Protein AF-A0A0Z8QHX0-F1 (afdb_monomer_lite)

Structure (mmCIF, N/CA/C/O backbone):
data_AF-A0A0Z8QHX0-F1
#
_entry.id   AF-A0A0Z8QHX0-F1
#
loop_
_atom_site.group_PDB
_atom_site.id
_atom_site.type_symbol
_atom_site.label_atom_id
_atom_site.label_alt_id
_atom_site.label_comp_id
_atom_site.label_asym_id
_atom_site.label_entity_id
_atom_site.label_seq_id
_atom_site.pdbx_PDB_ins_code
_atom_site.Cartn_x
_atom_site.Cartn_y
_atom_site.Cartn_z
_atom_site.occupancy
_atom_site.B_iso_or_equiv
_atom_site.auth_seq_id
_atom_site.auth_comp_id
_atom_site.auth_asym_id
_atom_site.auth_atom_id
_atom_site.pdbx_PDB_model_num
ATOM 1 N N . MET A 1 1 ? -27.302 -70.944 19.382 1.00 58.62 1 MET A N 1
ATOM 2 C CA . MET A 1 1 ? -27.772 -69.929 18.400 1.00 58.62 1 MET A CA 1
ATOM 3 C C . MET A 1 1 ? -27.868 -68.507 18.975 1.00 58.62 1 MET A C 1
ATOM 5 O O . MET A 1 1 ? -27.666 -67.563 18.218 1.00 58.62 1 MET A O 1
ATOM 9 N N . ALA A 1 2 ? -28.124 -68.318 20.280 1.00 61.16 2 ALA A N 1
ATOM 10 C CA . ALA A 1 2 ? -28.268 -66.990 20.897 1.00 61.16 2 ALA A CA 1
ATOM 11 C C . ALA A 1 2 ? -26.979 -66.132 20.897 1.00 61.16 2 ALA A C 1
ATOM 13 O O . ALA A 1 2 ? -27.050 -64.931 20.628 1.00 61.16 2 ALA A O 1
ATOM 14 N N . ASP A 1 3 ? -25.801 -66.733 21.101 1.00 69.44 3 ASP A N 1
ATOM 15 C CA . ASP A 1 3 ? -24.527 -65.991 21.174 1.00 69.44 3 ASP A CA 1
ATOM 16 C C . ASP A 1 3 ? -24.074 -65.415 19.830 1.00 69.44 3 ASP A C 1
ATOM 18 O O . ASP A 1 3 ? -23.557 -64.300 19.765 1.00 69.44 3 ASP A O 1
ATOM 22 N N . ALA A 1 4 ? -24.338 -66.122 18.729 1.00 70.69 4 ALA A N 1
ATOM 23 C CA . ALA A 1 4 ? -24.030 -65.639 17.383 1.00 70.69 4 ALA A CA 1
ATOM 24 C C . ALA A 1 4 ? -24.857 -64.393 17.018 1.00 70.69 4 ALA A C 1
ATOM 26 O O . ALA A 1 4 ? -24.361 -63.492 16.345 1.00 70.69 4 ALA A O 1
ATOM 27 N N . LYS A 1 5 ? -26.107 -64.310 17.495 1.00 71.12 5 LYS A N 1
ATOM 28 C CA . LYS A 1 5 ? -26.990 -63.159 17.259 1.00 71.12 5 LYS A CA 1
ATOM 29 C C . LYS A 1 5 ? -26.549 -61.939 18.076 1.00 71.12 5 LYS A C 1
ATOM 31 O O . LYS A 1 5 ? -26.515 -60.835 17.542 1.00 71.12 5 LYS A O 1
ATOM 36 N N . ARG A 1 6 ? -26.131 -62.149 19.332 1.00 74.25 6 ARG A N 1
ATOM 37 C CA . ARG A 1 6 ? -25.591 -61.094 20.210 1.00 74.25 6 ARG A CA 1
ATOM 38 C C . ARG A 1 6 ? -24.271 -60.520 19.687 1.00 74.25 6 ARG A C 1
ATOM 40 O O . ARG A 1 6 ? -24.119 -59.304 19.661 1.00 74.25 6 ARG A O 1
ATOM 47 N N . ARG A 1 7 ? -23.367 -61.368 19.180 1.00 78.38 7 ARG A N 1
ATOM 48 C CA . ARG A 1 7 ? -22.115 -60.928 18.533 1.00 78.38 7 ARG A CA 1
ATOM 49 C C . ARG A 1 7 ? -22.376 -60.093 17.276 1.00 78.38 7 ARG A C 1
ATOM 51 O O . ARG A 1 7 ? -21.766 -59.045 17.113 1.00 78.38 7 ARG A O 1
ATOM 58 N N . LYS A 1 8 ? -23.327 -60.504 16.427 1.00 76.31 8 LYS A N 1
ATOM 59 C CA . LYS A 1 8 ? -23.725 -59.731 15.235 1.00 76.31 8 LYS A CA 1
ATOM 60 C C . LYS A 1 8 ? -24.308 -58.360 15.592 1.00 76.31 8 LYS A C 1
ATOM 62 O O . LYS A 1 8 ? -23.970 -57.379 14.945 1.00 76.31 8 LYS A O 1
ATOM 67 N N . ILE A 1 9 ? -25.131 -58.280 16.638 1.00 81.19 9 ILE A N 1
ATOM 68 C CA . ILE A 1 9 ? -25.699 -57.010 17.121 1.00 81.19 9 ILE A CA 1
ATOM 69 C C . ILE A 1 9 ? -24.602 -56.068 17.632 1.00 81.19 9 ILE A C 1
ATOM 71 O O . ILE A 1 9 ? -24.611 -54.887 17.297 1.00 81.19 9 ILE A O 1
ATOM 75 N N . TRP A 1 10 ? -23.626 -56.583 18.381 1.00 79.19 10 TRP A N 1
ATOM 76 C CA . TRP A 1 10 ? -22.530 -55.763 18.903 1.00 79.19 10 TRP A CA 1
ATOM 77 C C . TRP A 1 10 ? -21.608 -55.234 17.790 1.00 79.19 10 TRP A C 1
ATOM 79 O O . TRP A 1 10 ? -21.176 -54.086 17.843 1.00 79.19 10 TRP A O 1
ATOM 89 N N . LEU A 1 11 ? -21.385 -56.026 16.734 1.00 89.69 11 LEU A N 1
ATOM 90 C CA . LEU A 1 11 ? -20.644 -55.589 15.544 1.00 89.69 11 LEU A CA 1
ATOM 91 C C . LEU A 1 11 ? -21.369 -54.475 14.773 1.00 89.69 11 LEU A C 1
ATOM 93 O O . LEU A 1 11 ? -20.723 -53.529 14.330 1.00 89.69 11 LEU A O 1
ATOM 97 N N . ILE A 1 12 ? -22.699 -54.543 14.654 1.00 87.25 12 ILE A N 1
ATOM 98 C CA . ILE A 1 12 ? -23.490 -53.487 13.999 1.00 87.25 12 ILE A CA 1
ATOM 99 C C . ILE A 1 12 ? -23.431 -52.191 14.815 1.00 87.25 12 ILE A C 1
ATOM 101 O O . ILE A 1 12 ? -23.187 -51.128 14.255 1.00 87.25 12 ILE A O 1
ATOM 105 N N . ILE A 1 13 ? -23.589 -52.270 16.139 1.00 86.62 13 ILE A N 1
ATOM 106 C CA . ILE A 1 13 ? -23.520 -51.091 17.015 1.00 86.62 13 ILE A CA 1
ATOM 107 C C . ILE A 1 13 ? -22.127 -50.448 16.950 1.00 86.62 13 ILE A C 1
ATOM 109 O O . ILE A 1 13 ? -22.020 -49.236 16.789 1.00 86.62 13 ILE A O 1
ATOM 113 N N . SER A 1 14 ? -21.060 -51.251 17.004 1.00 87.25 14 SER A N 1
ATOM 114 C CA . SER A 1 14 ? -19.683 -50.763 16.865 1.00 87.25 14 SER A CA 1
ATOM 115 C C . SER A 1 14 ? -19.438 -50.090 15.509 1.00 87.25 14 SER A C 1
ATOM 117 O O . SER A 1 14 ? -18.827 -49.024 15.467 1.00 87.25 14 SER A O 1
ATOM 119 N N . SER A 1 15 ? -19.966 -50.656 14.420 1.00 88.25 15 SER A N 1
ATOM 120 C CA . SER A 1 15 ? -19.891 -50.060 13.082 1.00 88.25 15 SER A CA 1
ATOM 121 C C . SER A 1 15 ? -20.609 -48.711 13.013 1.00 88.25 15 SER A C 1
ATOM 123 O O . SER A 1 15 ? -20.041 -47.755 12.494 1.00 88.25 15 SER A O 1
ATOM 125 N N . VAL A 1 16 ? -21.813 -48.597 13.578 1.00 90.19 16 VAL A N 1
ATOM 126 C CA . VAL A 1 16 ? -22.569 -47.336 13.587 1.00 90.19 16 VAL A CA 1
ATOM 127 C C . VAL A 1 16 ? -21.851 -46.267 14.412 1.00 90.19 16 VAL A C 1
ATOM 129 O O . VAL A 1 16 ? -21.724 -45.134 13.959 1.00 90.19 16 VAL A O 1
ATOM 132 N N . VAL A 1 17 ? -21.316 -46.619 15.585 1.00 91.44 17 VAL A N 1
ATOM 133 C CA . VAL A 1 17 ? -20.539 -45.685 16.418 1.00 91.44 17 VAL A CA 1
ATOM 134 C C . VAL A 1 17 ? -19.258 -45.239 15.710 1.00 91.44 17 VAL A C 1
ATOM 136 O O . VAL A 1 17 ? -18.926 -44.057 15.749 1.00 91.44 17 VAL A O 1
ATOM 139 N N . ALA A 1 18 ? -18.565 -46.144 15.016 1.00 90.00 18 ALA A N 1
ATOM 140 C CA . ALA A 1 18 ? -17.381 -45.799 14.235 1.00 90.00 18 ALA A CA 1
ATOM 141 C C . ALA A 1 18 ? -17.717 -44.853 13.072 1.00 90.00 18 ALA A C 1
ATOM 143 O O . ALA A 1 18 ? -17.010 -43.871 12.872 1.00 90.00 18 ALA A O 1
ATOM 144 N N . VAL A 1 19 ? -18.815 -45.096 12.347 1.00 92.69 19 VAL A N 1
ATOM 145 C CA . VAL A 1 19 ? -19.266 -44.225 11.248 1.00 92.69 19 VAL A CA 1
ATOM 146 C C . VAL A 1 19 ? -19.692 -42.851 11.768 1.00 92.69 19 VAL A C 1
ATOM 148 O O . VAL A 1 19 ? -19.314 -41.842 11.182 1.00 92.69 19 VAL A O 1
ATOM 151 N N . LEU A 1 20 ? -20.409 -42.783 12.893 1.00 91.94 20 LEU A N 1
ATOM 152 C CA . LEU A 1 20 ? -20.793 -41.512 13.518 1.00 91.94 20 LEU A CA 1
ATOM 153 C C . LEU A 1 20 ? -19.580 -40.743 14.058 1.00 91.94 20 LEU A C 1
ATOM 155 O O . LEU A 1 20 ? -19.500 -39.531 13.881 1.00 91.94 20 LEU A O 1
ATOM 159 N N . GLY A 1 21 ? -18.613 -41.436 14.662 1.00 88.75 21 GLY A N 1
ATOM 160 C CA . GLY A 1 21 ? -17.353 -40.836 15.099 1.00 88.75 21 GLY A CA 1
ATOM 161 C C . GLY A 1 21 ? -16.523 -40.316 13.926 1.00 88.75 21 GLY A C 1
ATOM 162 O O . GLY A 1 21 ? -15.990 -39.215 13.996 1.00 88.75 21 GLY A O 1
ATOM 163 N N . MET A 1 22 ? -16.464 -41.064 12.823 1.00 88.44 22 MET A N 1
ATOM 164 C CA . MET A 1 22 ? -15.743 -40.679 11.608 1.00 88.44 22 MET A CA 1
ATOM 165 C C . MET A 1 22 ? -16.432 -39.519 10.877 1.00 88.44 22 MET A C 1
ATOM 167 O O . MET A 1 22 ? -15.749 -38.622 10.398 1.00 88.44 22 MET A O 1
ATOM 171 N N . ALA A 1 23 ? -17.768 -39.479 10.864 1.00 80.94 23 ALA A N 1
ATOM 172 C CA . ALA A 1 23 ? -18.538 -38.340 10.371 1.00 80.94 23 ALA A CA 1
ATOM 173 C C . ALA A 1 23 ? -18.323 -37.097 11.250 1.00 80.94 23 ALA A C 1
ATOM 175 O O . ALA A 1 23 ? -18.052 -36.023 10.725 1.00 80.94 23 ALA A O 1
ATOM 176 N N . GLY A 1 24 ? -18.360 -37.240 12.579 1.00 77.94 24 GLY A N 1
ATOM 177 C CA . GLY A 1 24 ? -18.047 -36.151 13.508 1.00 77.94 24 GLY A CA 1
ATOM 178 C C . GLY A 1 24 ? -16.622 -35.620 13.328 1.00 77.94 24 GLY A C 1
ATOM 179 O O . GLY A 1 24 ? -16.420 -34.412 13.246 1.00 77.94 24 GLY A O 1
ATOM 180 N N . LEU A 1 25 ? -15.640 -36.514 13.178 1.00 75.12 25 LEU A N 1
ATOM 181 C CA . LEU A 1 25 ? -14.248 -36.152 12.906 1.00 75.12 25 LEU A CA 1
ATOM 182 C C . LEU A 1 25 ? -14.092 -35.463 11.540 1.00 75.12 25 LEU A C 1
ATOM 184 O O . LEU A 1 25 ? -13.359 -34.487 11.434 1.00 75.12 25 LEU A O 1
ATOM 188 N N . TYR A 1 26 ? -14.810 -35.928 10.514 1.00 72.12 26 TYR A N 1
ATOM 189 C CA . TYR A 1 26 ? -14.839 -35.322 9.181 1.00 72.12 26 TYR A CA 1
ATOM 190 C C . TYR A 1 26 ? -15.439 -33.908 9.201 1.00 72.12 26 TYR A C 1
ATOM 192 O O . TYR A 1 26 ? -14.879 -32.999 8.592 1.00 72.12 26 TYR A O 1
ATOM 200 N N . PHE A 1 27 ? -16.519 -33.692 9.959 1.00 69.75 27 PHE A N 1
ATOM 201 C CA . PHE A 1 27 ? -17.103 -32.364 10.168 1.00 69.75 27 PHE A CA 1
ATOM 202 C C . PHE A 1 27 ? -16.146 -31.412 10.904 1.00 69.75 27 PHE A C 1
ATOM 204 O O . PHE A 1 27 ? -16.032 -30.256 10.511 1.00 69.75 27 PHE A O 1
ATOM 211 N N . VAL A 1 28 ? -15.404 -31.891 11.910 1.00 68.88 28 VAL A N 1
ATOM 212 C CA . VAL A 1 28 ? -14.361 -31.093 12.588 1.00 68.88 28 VAL A CA 1
ATOM 213 C C . VAL A 1 28 ? -13.177 -30.797 11.657 1.00 68.88 28 VAL A C 1
ATOM 215 O O . VAL A 1 28 ? -12.618 -29.707 11.704 1.00 68.88 28 VAL A O 1
ATOM 218 N N . TYR A 1 29 ? -12.801 -31.737 10.784 1.00 65.44 29 TYR A N 1
ATOM 219 C CA . TYR A 1 29 ? -11.690 -31.573 9.840 1.00 65.44 29 TYR A CA 1
ATOM 220 C C . TYR A 1 29 ? -11.985 -30.546 8.733 1.00 65.44 29 TYR A C 1
ATOM 222 O O . TYR A 1 29 ? -11.088 -29.826 8.295 1.00 65.44 29 TYR A O 1
ATOM 230 N N . GLN A 1 30 ? -13.247 -30.430 8.310 1.00 55.56 30 GLN A N 1
ATOM 231 C CA . GLN A 1 30 ? -13.700 -29.405 7.360 1.00 55.56 30 GLN A CA 1
ATOM 232 C C . GLN A 1 30 ? -13.534 -27.973 7.913 1.00 55.56 30 GLN A C 1
ATOM 234 O O . GLN A 1 30 ? -13.246 -27.050 7.149 1.00 55.56 30 GLN A O 1
ATOM 239 N N . ASP A 1 31 ? -13.621 -27.793 9.236 1.00 54.81 31 ASP A N 1
ATOM 240 C CA . ASP A 1 31 ? -13.511 -26.494 9.927 1.00 54.81 31 ASP A CA 1
ATOM 241 C C . ASP A 1 31 ? -12.057 -25.980 10.058 1.00 54.81 31 ASP A C 1
ATOM 243 O O . ASP A 1 31 ? -11.800 -24.867 10.515 1.00 54.81 31 ASP A O 1
ATOM 247 N N . ILE A 1 32 ? -11.070 -26.780 9.633 1.00 58.50 32 ILE A N 1
ATOM 248 C CA . ILE A 1 32 ? -9.634 -26.441 9.666 1.00 58.50 32 ILE A CA 1
ATOM 249 C C . ILE A 1 32 ? -9.110 -25.992 8.291 1.00 58.50 32 ILE A C 1
ATOM 251 O O . ILE A 1 32 ? -7.919 -25.709 8.137 1.00 58.50 32 ILE A O 1
ATOM 255 N N . SER A 1 33 ? -9.980 -25.923 7.281 1.00 73.88 33 SER A N 1
ATOM 256 C CA . SER A 1 33 ? -9.606 -25.476 5.942 1.00 73.88 33 SER A CA 1
ATOM 257 C C . SER A 1 33 ? -9.242 -23.983 5.946 1.00 73.88 33 SER A C 1
ATOM 259 O O . SER A 1 33 ? -9.960 -23.139 6.488 1.00 73.88 33 SER A O 1
ATOM 261 N N . GLN A 1 34 ? -8.074 -23.648 5.388 1.00 84.56 34 GLN A N 1
ATOM 262 C CA . GLN A 1 34 ? -7.680 -22.259 5.153 1.00 84.56 34 GLN A CA 1
ATOM 263 C C . GLN A 1 34 ? -8.259 -21.775 3.825 1.00 84.56 34 GLN A C 1
ATOM 265 O O . GLN A 1 34 ? -8.220 -22.500 2.834 1.00 84.56 34 GLN A O 1
ATOM 270 N N . VAL A 1 35 ? -8.740 -20.538 3.812 1.00 83.69 35 VAL A N 1
ATOM 271 C CA . VAL A 1 35 ? -9.208 -19.822 2.622 1.00 83.69 35 VAL A CA 1
ATOM 272 C C . VAL A 1 35 ? -8.375 -18.557 2.441 1.00 83.69 35 VAL A C 1
ATOM 274 O O . VAL A 1 35 ? -7.749 -18.072 3.391 1.00 83.69 35 VAL A O 1
ATOM 277 N N . THR A 1 36 ? -8.321 -18.045 1.218 1.00 78.88 36 THR A N 1
ATOM 278 C CA . THR A 1 36 ? -7.568 -16.829 0.897 1.00 78.88 36 THR A CA 1
ATOM 279 C C . THR A 1 36 ? -8.522 -15.644 0.939 1.00 78.88 36 THR A C 1
ATOM 281 O O . THR A 1 36 ? -9.611 -15.729 0.388 1.00 78.88 36 THR A O 1
ATOM 284 N N . VAL A 1 37 ? -8.137 -14.545 1.591 1.00 79.38 37 VAL A N 1
ATOM 285 C CA . VAL A 1 37 ? -8.924 -13.304 1.519 1.00 79.38 37 VAL A CA 1
ATOM 286 C C . VAL A 1 37 ? -8.943 -12.821 0.059 1.00 79.38 37 VAL A C 1
ATOM 288 O O . VAL A 1 37 ? -7.859 -12.698 -0.515 1.00 79.38 37 VAL A O 1
ATOM 291 N N . PRO A 1 38 ? -10.111 -12.572 -0.557 1.00 75.38 38 PRO A N 1
ATOM 292 C CA . PRO A 1 38 ? -10.197 -12.118 -1.946 1.00 75.38 38 PRO A CA 1
ATOM 293 C C . PRO A 1 38 ? -9.687 -10.679 -2.111 1.00 75.38 38 PRO A C 1
ATOM 295 O O . PRO A 1 38 ? -9.422 -9.993 -1.122 1.00 75.38 38 PRO A O 1
ATOM 298 N N . GLU A 1 39 ? -9.535 -10.225 -3.358 1.00 80.75 39 GLU A N 1
ATOM 299 C CA . GLU A 1 39 ? -9.274 -8.809 -3.626 1.00 80.75 39 GLU A CA 1
ATOM 300 C C . GLU A 1 39 ? -10.557 -8.002 -3.421 1.00 80.75 39 GLU A C 1
ATOM 302 O O . GLU A 1 39 ? -11.596 -8.325 -3.989 1.00 80.75 39 GLU A O 1
ATOM 307 N N . LEU A 1 40 ? -10.482 -6.990 -2.559 1.00 80.62 40 LEU A N 1
ATOM 308 C CA . LEU A 1 40 ? -11.630 -6.198 -2.116 1.00 80.62 40 LEU A CA 1
ATOM 309 C C . LEU A 1 40 ? -11.419 -4.705 -2.352 1.00 80.62 40 LEU A C 1
ATOM 311 O O . LEU A 1 40 ? -12.332 -3.926 -2.121 1.00 80.62 40 LEU A O 1
ATOM 315 N N . TYR A 1 41 ? -10.229 -4.272 -2.760 1.00 77.50 41 TYR A N 1
ATOM 316 C CA . TYR A 1 41 ? -9.974 -2.859 -2.987 1.00 77.50 41 TYR A CA 1
ATOM 317 C C . TYR A 1 41 ? -10.760 -2.333 -4.195 1.00 77.50 41 TYR A C 1
ATOM 319 O O . TYR A 1 41 ? -10.724 -2.911 -5.278 1.00 77.50 41 TYR A O 1
ATOM 327 N N . GLY A 1 42 ? -11.435 -1.196 -4.019 1.00 70.44 42 GLY A N 1
ATOM 328 C CA . GLY A 1 42 ? -12.105 -0.473 -5.099 1.00 70.44 42 GLY A CA 1
ATOM 329 C C . GLY A 1 42 ? -13.441 -1.061 -5.558 1.00 70.44 42 GLY A C 1
ATOM 330 O O . GLY A 1 42 ? -14.051 -0.483 -6.453 1.00 70.44 42 GLY A O 1
ATOM 331 N N . ILE A 1 43 ? -13.918 -2.151 -4.948 1.00 74.50 43 ILE A N 1
ATOM 332 C CA . ILE A 1 43 ? -15.261 -2.691 -5.211 1.00 74.50 43 ILE A CA 1
ATOM 333 C C . ILE A 1 43 ? -16.282 -2.137 -4.212 1.00 74.50 43 ILE A C 1
ATOM 335 O O . ILE A 1 43 ? -15.931 -1.633 -3.137 1.00 74.50 43 ILE A O 1
ATOM 339 N N . GLU A 1 44 ? -17.563 -2.208 -4.571 1.00 81.12 44 GLU A N 1
ATOM 340 C CA . GLU A 1 44 ? -18.653 -1.724 -3.723 1.00 81.12 44 GLU A CA 1
ATOM 341 C C . GLU A 1 44 ? -18.756 -2.554 -2.433 1.00 81.12 44 GLU A C 1
ATOM 343 O O . GLU A 1 44 ? -18.541 -3.766 -2.433 1.00 81.12 44 GLU A O 1
ATOM 348 N N . LEU A 1 45 ? -19.130 -1.929 -1.311 1.00 84.50 45 LEU A N 1
ATOM 349 C CA . LEU A 1 45 ? -19.330 -2.647 -0.049 1.00 84.50 45 LEU A CA 1
ATOM 350 C C . LEU A 1 45 ? -20.326 -3.816 -0.168 1.00 84.50 45 LEU A C 1
ATOM 352 O O . LEU A 1 45 ? -20.189 -4.801 0.553 1.00 84.50 45 LEU A O 1
ATOM 356 N N . SER A 1 46 ? -21.354 -3.703 -1.009 1.00 79.75 46 SER A N 1
ATOM 357 C CA . SER A 1 46 ? -22.325 -4.780 -1.246 1.00 79.75 46 SER A CA 1
ATOM 358 C C . SER A 1 46 ? -21.649 -5.999 -1.888 1.00 79.75 46 SER A C 1
ATOM 360 O O . SER A 1 46 ? -21.669 -7.079 -1.303 1.00 79.75 46 SER A O 1
ATOM 362 N N . GLU A 1 47 ? -20.945 -5.789 -2.999 1.00 79.12 47 GLU A N 1
ATOM 363 C CA . GLU A 1 47 ? -20.166 -6.804 -3.717 1.00 79.12 47 GLU A CA 1
ATOM 364 C C . GLU A 1 47 ? -19.069 -7.428 -2.840 1.00 79.12 47 GLU A C 1
ATOM 366 O O . GLU A 1 47 ? -18.913 -8.646 -2.792 1.00 79.12 47 GLU A O 1
ATOM 371 N N . ALA A 1 48 ? -18.361 -6.611 -2.054 1.00 82.94 48 ALA A N 1
ATOM 372 C CA . ALA A 1 48 ? -17.350 -7.085 -1.111 1.00 82.94 48 ALA A CA 1
ATOM 373 C C . ALA A 1 48 ? -17.919 -8.052 -0.064 1.00 82.94 48 ALA A C 1
ATOM 375 O O . ALA A 1 48 ? -17.256 -9.018 0.321 1.00 82.94 48 ALA A O 1
ATOM 376 N N . LYS A 1 49 ? -19.139 -7.798 0.427 1.00 83.19 49 LYS A N 1
ATOM 377 C CA . LYS A 1 49 ? -19.801 -8.698 1.380 1.00 83.19 49 LYS A CA 1
ATOM 378 C C . LYS A 1 49 ? -20.112 -10.033 0.721 1.00 83.19 49 LYS A C 1
ATOM 380 O O . LYS A 1 49 ? -19.807 -11.064 1.317 1.00 83.19 49 LYS A O 1
ATOM 385 N N . ASP A 1 50 ? -20.675 -10.006 -0.482 1.00 79.94 50 ASP A N 1
ATOM 386 C CA . ASP A 1 50 ? -21.038 -11.213 -1.224 1.00 79.94 50 ASP A CA 1
ATOM 387 C C . ASP A 1 50 ? -19.799 -12.069 -1.512 1.00 79.94 50 ASP A C 1
ATOM 389 O O . ASP A 1 50 ? -19.773 -13.247 -1.152 1.00 79.94 50 ASP A O 1
ATOM 393 N N . LEU A 1 51 ? -18.717 -11.457 -2.000 1.00 82.25 51 LEU A N 1
ATOM 394 C CA . LEU A 1 51 ? -17.458 -12.146 -2.289 1.00 82.25 51 LEU A CA 1
ATOM 395 C C . LEU A 1 51 ? -16.824 -12.776 -1.036 1.00 82.25 51 LEU A C 1
ATOM 397 O O . LEU A 1 51 ? -16.326 -13.902 -1.067 1.00 82.25 51 LEU A O 1
ATOM 401 N N . LEU A 1 52 ? -16.881 -12.084 0.109 1.00 83.19 52 LEU A N 1
ATOM 402 C CA . LEU A 1 52 ? -16.443 -12.650 1.386 1.00 83.19 52 LEU A CA 1
ATOM 403 C C . LEU A 1 52 ? -17.282 -13.870 1.782 1.00 83.19 52 LEU A C 1
ATOM 405 O O . LEU A 1 52 ? -16.724 -14.871 2.237 1.00 83.19 52 LEU A O 1
ATOM 409 N N . TYR A 1 53 ? -18.604 -13.813 1.620 1.00 89.50 53 TYR A N 1
ATOM 410 C CA . TYR A 1 53 ? -19.470 -14.950 1.928 1.00 89.50 53 TYR A CA 1
ATOM 411 C C . TYR A 1 53 ? -19.205 -16.146 1.004 1.00 89.50 53 TYR A C 1
ATOM 413 O O . TYR A 1 53 ? -19.153 -17.278 1.495 1.00 89.50 53 TYR A O 1
ATOM 421 N N . GLU A 1 54 ? -18.986 -15.910 -0.291 1.00 81.94 54 GLU A N 1
ATOM 422 C CA . GLU A 1 54 ? -18.660 -16.947 -1.279 1.00 81.94 54 GLU A CA 1
ATOM 423 C C . GLU A 1 54 ? -17.350 -17.678 -0.942 1.00 81.94 54 GLU A C 1
ATOM 425 O O . GLU A 1 54 ? -17.308 -18.912 -0.925 1.00 81.94 54 GLU A O 1
ATOM 430 N N . GLU A 1 55 ? -16.317 -16.941 -0.524 1.00 84.56 55 GLU A N 1
ATOM 431 C CA . GLU A 1 55 ? -15.040 -17.507 -0.063 1.00 84.56 55 GLU A CA 1
ATOM 432 C C . GLU A 1 55 ? -15.138 -18.197 1.316 1.00 84.56 55 GLU A C 1
ATOM 434 O O . GLU A 1 55 ? -14.190 -18.815 1.813 1.00 84.56 55 GLU A O 1
ATOM 439 N N . GLY A 1 56 ? -16.310 -18.161 1.956 1.00 81.94 56 GLY A N 1
ATOM 440 C CA . GLY A 1 56 ? -16.540 -18.735 3.280 1.00 81.94 56 GLY A CA 1
ATOM 441 C C . GLY A 1 56 ? -15.905 -17.923 4.406 1.00 81.94 56 GLY A C 1
ATOM 442 O O . GLY A 1 56 ? -15.546 -18.486 5.443 1.00 81.94 56 GLY A O 1
ATOM 443 N N . LEU A 1 57 ? -15.749 -16.620 4.200 1.00 88.38 57 LEU A N 1
ATOM 444 C CA . LEU A 1 57 ? -15.324 -15.633 5.183 1.00 88.38 57 LEU A CA 1
ATOM 445 C C . LEU A 1 57 ? -16.539 -14.913 5.776 1.00 88.38 57 LEU A C 1
ATOM 447 O O . LEU A 1 57 ? -17.681 -15.082 5.349 1.00 88.38 57 LEU A O 1
ATOM 451 N N . LYS A 1 58 ? -16.297 -14.129 6.826 1.00 89.69 58 LYS A N 1
ATOM 452 C CA . LYS A 1 58 ? -17.314 -13.285 7.455 1.00 89.69 58 LYS A CA 1
ATOM 453 C C . LYS A 1 58 ? -16.937 -11.825 7.305 1.00 89.69 58 LYS A C 1
ATOM 455 O O . LYS A 1 58 ? -15.769 -11.458 7.402 1.00 89.69 58 LYS A O 1
ATOM 460 N N . VAL A 1 59 ? -17.948 -10.984 7.164 1.00 88.69 59 VAL A N 1
ATOM 461 C CA . VAL A 1 59 ? -17.786 -9.535 7.261 1.00 88.69 59 VAL A CA 1
ATOM 462 C C . VAL A 1 59 ? -17.529 -9.182 8.727 1.00 88.69 59 VAL A C 1
ATOM 464 O O . VAL A 1 59 ? -18.282 -9.591 9.613 1.00 88.69 59 VAL A O 1
ATOM 467 N N . GLY A 1 60 ? -16.425 -8.484 8.980 1.00 89.06 60 GLY A N 1
ATOM 468 C CA . GLY A 1 60 ? -16.049 -7.961 10.289 1.00 89.06 60 GLY A CA 1
ATOM 469 C C . GLY A 1 60 ? -16.613 -6.562 10.535 1.00 89.06 60 GLY A C 1
ATOM 470 O O . GLY A 1 60 ? -17.718 -6.228 10.108 1.00 89.06 60 GLY A O 1
ATOM 471 N N . THR A 1 61 ? -15.844 -5.729 11.233 1.00 85.56 61 THR A N 1
ATOM 472 C CA . THR A 1 61 ? -16.185 -4.316 11.448 1.00 85.56 61 THR A CA 1
ATOM 473 C C . THR A 1 61 ? -16.077 -3.539 10.140 1.00 85.56 61 THR A C 1
ATOM 475 O O . THR A 1 61 ? -15.107 -3.713 9.406 1.00 85.56 61 THR A O 1
ATOM 478 N N . ILE A 1 62 ? -17.042 -2.655 9.877 1.00 86.06 62 ILE A N 1
ATOM 479 C CA . ILE A 1 62 ? -16.997 -1.696 8.768 1.00 86.06 62 ILE A CA 1
ATOM 480 C C . ILE A 1 62 ? -16.767 -0.305 9.359 1.00 86.06 62 ILE A C 1
ATOM 482 O O . ILE A 1 62 ? -17.531 0.134 10.221 1.00 86.06 62 ILE A O 1
ATOM 486 N N . THR A 1 63 ? -15.722 0.371 8.893 1.00 82.56 63 THR A N 1
ATOM 487 C CA . THR A 1 63 ? -15.354 1.727 9.308 1.00 82.56 63 THR A CA 1
ATOM 488 C C . THR A 1 63 ? -15.423 2.659 8.106 1.00 82.56 63 THR A C 1
ATOM 490 O O . THR A 1 63 ? -14.873 2.347 7.054 1.00 82.56 63 THR A O 1
ATOM 493 N N . GLU A 1 64 ? -16.055 3.820 8.254 1.00 81.38 64 GLU A N 1
ATOM 494 C CA . GLU A 1 64 ? -16.098 4.832 7.196 1.00 81.38 64 GLU A CA 1
ATOM 495 C C . GLU A 1 64 ? -15.024 5.892 7.426 1.00 81.38 64 GLU A C 1
ATOM 497 O O . GLU A 1 64 ? -14.995 6.541 8.472 1.00 81.38 64 GLU A O 1
ATOM 502 N N . VAL A 1 65 ? -14.159 6.098 6.436 1.00 72.12 65 VAL A N 1
ATOM 503 C CA . VAL A 1 65 ? -13.086 7.097 6.487 1.00 72.12 65 VAL A CA 1
ATOM 504 C C . VAL A 1 65 ? -13.156 7.947 5.219 1.00 72.12 65 VAL A C 1
ATOM 506 O O . VAL A 1 65 ? -13.223 7.421 4.113 1.00 72.12 65 VAL A O 1
ATOM 509 N N . GLY A 1 66 ? -13.193 9.274 5.356 1.00 69.94 66 GLY A N 1
ATOM 510 C CA . GLY A 1 66 ? -13.181 10.196 4.208 1.00 69.94 66 GLY A CA 1
ATOM 511 C C . GLY A 1 66 ? -11.760 10.502 3.733 1.00 69.94 66 GLY A C 1
ATOM 512 O O . GLY A 1 66 ? -10.827 10.347 4.518 1.00 69.94 66 GLY A O 1
ATOM 513 N N . GLY A 1 67 ? -11.592 10.933 2.477 1.00 58.78 67 GLY A N 1
ATOM 514 C CA . GLY A 1 67 ? -10.273 11.206 1.870 1.00 58.78 67 GLY A CA 1
ATOM 515 C C . GLY A 1 67 ? -9.544 9.956 1.352 1.00 58.78 67 GLY A C 1
ATOM 516 O O . GLY A 1 67 ? -8.336 9.966 1.123 1.00 58.78 67 GLY A O 1
ATOM 517 N N . GLN A 1 68 ? -10.274 8.852 1.200 1.00 66.31 68 GLN A N 1
ATOM 518 C CA . GLN A 1 68 ? -9.768 7.638 0.567 1.00 66.31 68 GLN A CA 1
ATOM 519 C C . GLN A 1 68 ? -9.724 7.819 -0.960 1.00 66.31 68 GLN A C 1
ATOM 521 O O . GLN A 1 68 ? -10.520 8.561 -1.528 1.00 66.31 68 GLN A O 1
ATOM 526 N N . SER A 1 69 ? -8.804 7.123 -1.625 1.00 61.34 69 SER A N 1
ATOM 527 C CA . SER A 1 69 ? -8.565 7.209 -3.076 1.00 61.34 69 SER A CA 1
ATOM 528 C C . SER A 1 69 ? -9.632 6.520 -3.942 1.00 61.34 69 SER A C 1
ATOM 530 O O . SER A 1 69 ? -9.616 6.670 -5.165 1.00 61.34 69 SER A O 1
ATOM 532 N N . VAL A 1 70 ? -10.535 5.755 -3.325 1.00 59.81 70 VAL A N 1
ATOM 533 C CA . VAL A 1 70 ? -11.656 5.057 -3.975 1.00 59.81 70 VAL A CA 1
ATOM 534 C C . VAL A 1 70 ? -12.951 5.862 -3.836 1.00 59.81 70 VAL A C 1
ATOM 536 O O . VAL A 1 70 ? -13.059 6.731 -2.970 1.00 59.81 70 VAL A O 1
ATOM 539 N N . GLN A 1 71 ? -13.947 5.586 -4.684 1.00 69.06 71 GLN A N 1
ATOM 540 C CA . GLN A 1 71 ? -15.212 6.329 -4.643 1.00 69.06 71 GLN A CA 1
ATOM 541 C C . GLN A 1 71 ? -15.966 6.066 -3.329 1.00 69.06 71 GLN A C 1
ATOM 543 O O . GLN A 1 71 ? -15.854 4.970 -2.771 1.00 69.06 71 GLN A O 1
ATOM 548 N N . PRO A 1 72 ? -16.766 7.028 -2.835 1.00 77.06 72 PRO A N 1
ATOM 549 C CA . PRO A 1 72 ? -17.582 6.827 -1.645 1.00 77.06 72 PRO A CA 1
ATOM 550 C C . PRO A 1 72 ? -18.424 5.547 -1.709 1.00 77.06 72 PRO A C 1
ATOM 552 O O . PRO A 1 72 ? -19.037 5.245 -2.729 1.00 77.06 72 PRO A O 1
ATOM 555 N N . GLY A 1 73 ? -18.453 4.792 -0.610 1.00 75.81 73 GLY A N 1
ATOM 556 C CA . GLY A 1 73 ? -19.127 3.493 -0.525 1.00 75.81 73 GLY A CA 1
ATOM 557 C C . GLY A 1 73 ? -18.308 2.300 -1.036 1.00 75.81 73 GLY A C 1
ATOM 558 O O . GLY A 1 73 ? -18.724 1.158 -0.830 1.00 75.81 73 GLY A O 1
ATOM 559 N N . MET A 1 74 ? -17.138 2.534 -1.640 1.00 79.44 74 MET A N 1
ATOM 560 C CA . MET A 1 74 ? -16.203 1.475 -2.029 1.00 79.44 74 MET A CA 1
ATOM 561 C C . MET A 1 74 ? -15.230 1.140 -0.901 1.00 79.44 74 MET A C 1
ATOM 563 O O . MET A 1 74 ? -14.888 1.987 -0.068 1.00 79.44 74 MET A O 1
ATOM 567 N N . VAL A 1 75 ? -14.766 -0.106 -0.889 1.00 77.50 75 VAL A N 1
ATOM 568 C CA . VAL A 1 75 ? -13.770 -0.594 0.067 1.00 77.50 75 VAL A CA 1
ATOM 569 C C . VAL A 1 75 ? -12.394 -0.035 -0.285 1.00 77.50 75 VAL A C 1
ATOM 571 O O . VAL A 1 75 ? -11.907 -0.177 -1.404 1.00 77.50 75 VAL A O 1
ATOM 574 N N . SER A 1 76 ? -11.755 0.600 0.693 1.00 72.00 76 SER A N 1
ATOM 575 C CA . SER A 1 76 ? -10.408 1.152 0.578 1.00 72.00 76 SER A CA 1
ATOM 576 C C . SER A 1 76 ? -9.362 0.319 1.311 1.00 72.00 76 SER A C 1
ATOM 578 O O . SER A 1 76 ? -8.201 0.327 0.916 1.00 72.00 76 SER A O 1
ATOM 580 N N . VAL A 1 77 ? -9.743 -0.402 2.376 1.00 79.19 77 VAL A N 1
ATOM 581 C CA . VAL A 1 77 ? -8.836 -1.291 3.117 1.00 79.19 77 VAL A CA 1
ATOM 582 C C . VAL A 1 77 ? -9.555 -2.539 3.617 1.00 79.19 77 VAL A C 1
ATOM 584 O O . VAL A 1 77 ? -10.689 -2.456 4.084 1.00 79.19 77 VAL A O 1
ATOM 587 N N . SER A 1 78 ? -8.865 -3.682 3.599 1.00 75.19 78 SER A N 1
ATOM 588 C CA . SER A 1 78 ? -9.283 -4.923 4.257 1.00 75.19 78 SER A CA 1
ATOM 589 C C . SER A 1 78 ? -8.257 -5.392 5.303 1.00 75.19 78 SER A C 1
ATOM 591 O O . SER A 1 78 ? -7.043 -5.248 5.135 1.00 75.19 78 SER A O 1
ATOM 593 N N . SER A 1 79 ? -8.736 -5.946 6.421 1.00 80.00 79 SER A N 1
ATOM 594 C CA . SER A 1 79 ? -7.909 -6.553 7.474 1.00 80.00 79 SER A CA 1
ATOM 595 C C . SER A 1 79 ? -8.589 -7.819 8.017 1.00 80.00 79 SER A C 1
ATOM 597 O O . SER A 1 79 ? -9.644 -7.710 8.641 1.00 80.00 79 SER A O 1
ATOM 599 N N . PRO A 1 80 ? -8.021 -9.025 7.840 1.00 78.88 80 PRO A N 1
ATOM 600 C CA . PRO A 1 80 ? -6.771 -9.314 7.141 1.00 78.88 80 PRO A CA 1
ATOM 601 C C . PRO A 1 80 ? -6.808 -8.909 5.663 1.00 78.88 80 PRO A C 1
ATOM 603 O O . PRO A 1 80 ? -7.866 -8.930 5.047 1.00 78.88 80 PRO A O 1
ATOM 606 N N . SER A 1 81 ? -5.664 -8.514 5.113 1.00 71.50 81 SER A N 1
ATOM 607 C CA . SER A 1 81 ? -5.584 -7.943 3.764 1.00 71.50 81 SER A CA 1
ATOM 608 C C . SER A 1 81 ? -5.644 -8.993 2.647 1.00 71.50 81 SER A C 1
ATOM 610 O O . SER A 1 81 ? -5.238 -10.145 2.844 1.00 71.50 81 SER A O 1
ATOM 612 N N . SER A 1 82 ? -6.099 -8.577 1.460 1.00 74.44 82 SER A N 1
ATOM 613 C CA . SER A 1 82 ? -6.284 -9.396 0.246 1.00 74.44 82 SER A CA 1
ATOM 614 C C . SER A 1 82 ? -5.115 -10.358 -0.009 1.00 74.44 82 SER A C 1
ATOM 616 O O . SER A 1 82 ? -3.958 -9.975 0.114 1.00 74.44 82 SER A O 1
ATOM 618 N N . GLY A 1 83 ? -5.349 -11.627 -0.324 1.00 69.62 83 GLY A N 1
ATOM 619 C CA . GLY A 1 83 ? -4.309 -12.644 -0.542 1.00 69.62 83 GLY A CA 1
ATOM 620 C C . GLY A 1 83 ? -3.766 -13.328 0.725 1.00 69.62 83 GLY A C 1
ATOM 621 O O . GLY A 1 83 ? -2.971 -14.265 0.624 1.00 69.62 83 GLY A O 1
ATOM 622 N N . LYS A 1 84 ? -4.167 -12.910 1.935 1.00 71.38 84 LYS A N 1
ATOM 623 C CA . LYS A 1 84 ? -3.762 -13.577 3.187 1.00 71.38 84 LYS A CA 1
ATOM 624 C C . LYS A 1 84 ? -4.548 -14.875 3.389 1.00 71.38 84 LYS A C 1
ATOM 626 O O . LYS A 1 84 ? -5.765 -14.899 3.234 1.00 71.38 84 LYS A O 1
ATOM 631 N N . LYS A 1 85 ? -3.860 -15.953 3.778 1.00 75.88 85 LYS A N 1
ATOM 632 C CA . LYS A 1 85 ? -4.507 -17.220 4.153 1.00 75.88 85 LYS A CA 1
ATOM 633 C C . LYS A 1 85 ? -5.004 -17.149 5.590 1.00 75.88 85 LYS A C 1
ATOM 635 O O . LYS A 1 85 ? -4.224 -16.900 6.510 1.00 75.88 85 LYS A O 1
ATOM 640 N N . VAL A 1 86 ? -6.292 -17.389 5.781 1.00 82.62 86 VAL A N 1
ATOM 641 C CA . VAL A 1 86 ? -6.964 -17.349 7.083 1.00 82.62 86 VAL A CA 1
ATOM 642 C C . VAL A 1 86 ? -7.819 -18.595 7.262 1.00 82.62 86 VAL A C 1
ATOM 644 O O . VAL A 1 86 ? -8.102 -19.310 6.305 1.00 82.62 86 VAL A O 1
ATOM 647 N N . LYS A 1 87 ? -8.225 -18.898 8.497 1.00 84.62 87 LYS A N 1
ATOM 6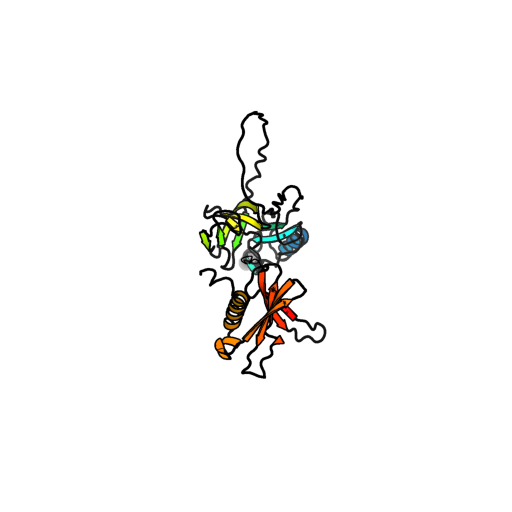48 C CA . LYS A 1 87 ? -9.160 -20.006 8.730 1.00 84.62 87 LYS A CA 1
ATOM 649 C C . LYS A 1 87 ? -10.498 -19.681 8.070 1.00 84.62 87 LYS A C 1
ATOM 651 O O . LYS A 1 87 ? -10.932 -18.527 8.131 1.00 84.62 87 LYS A O 1
ATOM 656 N N . ARG A 1 88 ? -11.170 -20.675 7.493 1.00 84.06 88 ARG A N 1
ATOM 657 C CA . ARG A 1 88 ? -12.557 -20.515 7.047 1.00 84.06 88 ARG A CA 1
ATOM 658 C C . ARG A 1 88 ? -13.409 -19.943 8.189 1.00 84.06 88 ARG A C 1
ATOM 660 O O . ARG A 1 88 ? -13.192 -20.246 9.360 1.00 84.06 88 ARG A O 1
ATOM 667 N N . GLY A 1 89 ? -14.317 -19.032 7.858 1.00 84.75 89 GLY A N 1
ATOM 668 C CA . GLY A 1 89 ? -15.153 -18.316 8.819 1.00 84.75 89 GLY A CA 1
ATOM 669 C C . GLY A 1 89 ? -14.466 -17.169 9.569 1.00 84.75 89 GLY A C 1
ATOM 670 O O . GLY A 1 89 ? -15.104 -16.586 10.450 1.00 84.75 89 GLY A O 1
ATOM 671 N N . SER A 1 90 ? -13.208 -16.833 9.247 1.00 86.50 90 SER A N 1
ATOM 672 C CA . SER A 1 90 ? -12.537 -15.643 9.795 1.00 86.50 90 SER A CA 1
ATOM 673 C C . SER A 1 90 ? -13.258 -14.363 9.376 1.00 86.50 90 SER A C 1
ATOM 675 O O . SER A 1 90 ? -13.769 -14.266 8.260 1.00 86.50 90 SER A O 1
ATOM 677 N N . ALA A 1 91 ? -13.282 -13.380 10.275 1.00 86.25 91 ALA A N 1
ATOM 678 C CA . ALA A 1 91 ? -13.815 -12.058 9.981 1.00 86.25 91 ALA A CA 1
ATOM 679 C C . ALA A 1 91 ? -12.782 -11.208 9.224 1.00 86.25 91 ALA A C 1
ATOM 681 O O . ALA A 1 91 ? -11.603 -11.215 9.585 1.00 86.25 91 ALA A O 1
ATOM 682 N N . VAL A 1 92 ? -13.241 -10.463 8.218 1.00 84.88 92 VAL A N 1
ATOM 683 C CA . VAL A 1 92 ? -12.463 -9.454 7.490 1.00 84.88 92 VAL A CA 1
ATOM 684 C C . VAL A 1 92 ? -13.084 -8.087 7.762 1.00 84.88 92 VAL A C 1
ATOM 686 O O . VAL A 1 92 ? -14.218 -7.818 7.370 1.00 84.88 92 VAL A O 1
ATOM 689 N N . ASN A 1 93 ? -12.356 -7.241 8.482 1.00 84.69 93 ASN A N 1
ATOM 690 C CA . ASN A 1 93 ? -12.721 -5.852 8.734 1.00 84.69 93 ASN A CA 1
ATOM 691 C C . ASN A 1 93 ? -12.488 -5.022 7.469 1.00 84.69 93 ASN A C 1
ATOM 693 O O . ASN A 1 93 ? -11.494 -5.239 6.774 1.00 84.69 93 ASN A O 1
ATOM 697 N N . LEU A 1 94 ? -13.371 -4.063 7.202 1.00 82.56 94 LEU A N 1
ATOM 698 C CA . LEU A 1 94 ? -13.346 -3.222 6.010 1.00 82.56 94 LEU A CA 1
ATOM 699 C C . LEU A 1 94 ? -13.296 -1.745 6.399 1.00 82.56 94 LEU A C 1
ATOM 701 O O . LEU A 1 94 ? -14.034 -1.298 7.276 1.00 82.56 94 LEU A O 1
ATOM 705 N N . ILE A 1 95 ? -12.457 -0.982 5.709 1.00 83.25 95 ILE A N 1
ATOM 706 C CA . ILE A 1 95 ? -12.553 0.475 5.657 1.00 83.25 95 ILE A CA 1
ATOM 707 C C . ILE A 1 95 ? -13.197 0.829 4.325 1.00 83.25 95 ILE A C 1
ATOM 709 O O . ILE A 1 95 ? -12.780 0.309 3.290 1.00 83.25 95 ILE A O 1
ATOM 713 N N . ILE A 1 96 ? -14.209 1.690 4.359 1.00 83.19 96 ILE A N 1
ATOM 714 C CA . ILE A 1 96 ? -14.860 2.219 3.164 1.00 83.19 96 ILE A CA 1
ATOM 715 C C . ILE A 1 96 ? -14.664 3.726 3.060 1.00 83.19 96 ILE A C 1
ATOM 717 O O . ILE A 1 96 ? -14.568 4.431 4.071 1.00 83.19 96 ILE A O 1
ATOM 721 N N . ALA A 1 97 ? -14.634 4.221 1.827 1.00 76.12 97 ALA A N 1
ATOM 722 C CA . ALA A 1 97 ? -14.583 5.648 1.567 1.00 76.12 97 ALA A CA 1
ATOM 723 C C . ALA A 1 97 ? -15.895 6.319 1.993 1.00 76.12 97 ALA A C 1
ATOM 725 O O . ALA A 1 97 ? -16.982 5.941 1.552 1.00 76.12 97 ALA A O 1
ATOM 726 N N . LYS A 1 98 ? -15.792 7.343 2.839 1.00 81.81 98 LYS A N 1
ATOM 727 C CA . LYS A 1 98 ? -16.919 8.199 3.218 1.00 81.81 98 LYS A CA 1
ATOM 728 C C . LYS A 1 98 ? -17.103 9.320 2.195 1.00 81.81 98 LYS A C 1
ATOM 730 O O . LYS A 1 98 ? -16.121 9.870 1.698 1.00 81.81 98 LYS A O 1
ATOM 735 N N . ASN A 1 99 ? -18.351 9.729 1.960 1.00 70.06 99 ASN A N 1
ATOM 736 C CA . ASN A 1 99 ? -18.643 11.003 1.304 1.00 70.06 99 ASN A CA 1
ATOM 737 C C . ASN A 1 99 ? -17.994 12.150 2.094 1.00 70.06 99 ASN A C 1
ATOM 739 O O . ASN A 1 99 ? -18.301 12.363 3.269 1.00 70.06 99 ASN A O 1
ATOM 743 N N . VAL A 1 100 ? -17.089 12.884 1.452 1.00 57.78 100 VAL A N 1
ATOM 744 C CA . VAL A 1 100 ? -16.626 14.175 1.958 1.00 57.78 100 VAL A CA 1
ATOM 745 C C . VAL A 1 100 ? -17.695 15.207 1.623 1.00 57.78 100 VAL A C 1
ATOM 747 O O . VAL A 1 100 ? -17.724 15.761 0.528 1.00 57.78 100 VAL A O 1
ATOM 750 N N . ASP A 1 101 ? -18.615 15.446 2.558 1.00 48.31 101 ASP A N 1
ATOM 751 C CA . ASP A 1 101 ? -19.448 16.642 2.488 1.00 48.31 101 ASP A CA 1
ATOM 752 C C . ASP A 1 101 ? -18.512 17.858 2.512 1.00 48.31 101 ASP A C 1
ATOM 754 O O . ASP A 1 101 ? -17.652 17.969 3.389 1.00 48.31 101 ASP A O 1
ATOM 758 N N . ALA A 1 102 ? -18.678 18.766 1.548 1.00 43.50 102 ALA A N 1
ATOM 759 C CA . ALA A 1 102 ? -17.819 19.920 1.250 1.00 43.50 102 ALA A CA 1
ATOM 760 C C . ALA A 1 102 ? -17.707 20.986 2.369 1.00 43.50 102 ALA A C 1
ATOM 762 O O . ALA A 1 102 ? -17.409 22.149 2.106 1.00 43.50 102 ALA A O 1
ATOM 763 N N . LYS A 1 103 ? -17.974 20.629 3.627 1.00 42.59 103 LYS A N 1
ATOM 764 C CA . LYS A 1 103 ? -17.903 21.522 4.785 1.00 42.59 103 LYS A CA 1
ATOM 765 C C . LYS A 1 103 ? -16.602 21.405 5.585 1.00 42.59 103 LYS A C 1
ATOM 767 O O . LYS A 1 103 ? -16.417 22.194 6.503 1.00 42.59 103 LYS A O 1
ATOM 772 N N . ASP A 1 104 ? -15.720 20.470 5.226 1.00 39.50 104 ASP A N 1
ATOM 773 C CA . ASP A 1 104 ? -14.406 20.273 5.869 1.00 39.50 104 ASP A CA 1
ATOM 774 C C . ASP A 1 104 ? -13.223 20.678 4.966 1.00 39.50 104 ASP A C 1
ATOM 776 O O . ASP A 1 104 ? -12.062 20.405 5.251 1.00 39.50 104 ASP A O 1
ATOM 780 N N . THR A 1 105 ? -13.498 21.358 3.849 1.00 36.66 105 THR A N 1
ATOM 781 C CA . THR A 1 105 ? -12.456 21.958 3.013 1.00 36.66 105 THR A CA 1
ATOM 782 C C . THR A 1 105 ? -12.192 23.382 3.495 1.00 36.66 105 THR A C 1
ATOM 784 O O . THR A 1 105 ? -12.688 24.351 2.922 1.00 36.66 105 THR A O 1
ATOM 787 N N . THR A 1 106 ? -11.390 23.548 4.549 1.00 36.53 106 THR A N 1
ATOM 788 C CA . THR A 1 106 ? -10.648 24.805 4.710 1.00 36.53 106 THR A CA 1
ATOM 789 C C . THR A 1 106 ? -9.578 24.841 3.627 1.00 36.53 106 THR A C 1
ATOM 791 O O . THR A 1 106 ? -8.450 24.393 3.824 1.00 36.53 106 THR A O 1
ATOM 794 N N . VAL A 1 107 ? -9.975 25.331 2.452 1.00 36.16 107 VAL A N 1
ATOM 795 C CA . VAL A 1 107 ? -9.066 25.816 1.417 1.00 36.16 107 VAL A CA 1
ATOM 796 C C . VAL A 1 107 ? -8.279 26.965 2.046 1.00 36.16 107 VAL A C 1
ATOM 798 O O . VAL A 1 107 ? -8.796 28.069 2.198 1.00 36.16 107 VAL A O 1
ATOM 801 N N . VAL A 1 108 ? -7.049 26.702 2.478 1.00 37.19 108 VAL A N 1
ATOM 802 C CA . VAL A 1 108 ? -6.048 27.760 2.629 1.00 37.19 108 VAL A CA 1
ATOM 803 C C . VAL A 1 108 ? -5.413 27.930 1.262 1.00 37.19 108 VAL A C 1
ATOM 805 O O . VAL A 1 108 ? -4.507 27.203 0.868 1.00 37.19 108 VAL A O 1
ATOM 808 N N . GLU A 1 109 ? -6.009 28.849 0.513 1.00 32.56 109 GLU A N 1
ATOM 809 C CA . GLU A 1 109 ? -5.451 29.416 -0.700 1.00 32.56 109 GLU A CA 1
ATOM 810 C C . GLU A 1 109 ? -4.205 30.218 -0.303 1.00 32.56 109 GLU A C 1
ATOM 812 O O . GLU A 1 109 ? -4.253 31.104 0.554 1.00 32.56 109 GLU A O 1
ATOM 817 N N . ASP A 1 110 ? -3.074 29.831 -0.884 1.00 29.47 110 ASP A N 1
ATOM 818 C CA . ASP A 1 110 ? -1.803 30.535 -0.807 1.00 29.47 110 ASP A CA 1
ATOM 819 C C . ASP A 1 110 ? -1.981 31.972 -1.324 1.00 29.47 110 ASP A C 1
ATOM 821 O O . ASP A 1 110 ? -2.494 32.216 -2.416 1.00 29.47 110 ASP A O 1
ATOM 825 N N . SER A 1 111 ? -1.585 32.947 -0.514 1.00 32.62 111 SER A N 1
ATOM 826 C CA . SER A 1 111 ? -1.455 34.340 -0.925 1.00 32.62 111 SER A CA 1
ATOM 827 C C . SER A 1 111 ? -0.196 34.906 -0.295 1.00 32.62 111 SER A C 1
ATOM 829 O O . SER A 1 111 ? -0.193 35.461 0.803 1.00 32.62 111 SER A O 1
ATOM 831 N N . SER A 1 112 ? 0.896 34.762 -1.036 1.00 32.81 112 SER A N 1
ATOM 832 C CA . SER A 1 112 ? 2.105 35.557 -0.880 1.00 32.81 112 SER A CA 1
ATOM 833 C C . SER A 1 112 ? 1.797 37.049 -1.063 1.00 32.81 112 SER A C 1
ATOM 835 O O . SER A 1 112 ? 1.490 37.463 -2.177 1.00 32.81 112 SER A O 1
ATOM 837 N N . THR A 1 113 ? 1.947 37.888 -0.029 1.00 27.62 113 THR A N 1
ATOM 838 C CA . THR A 1 113 ? 2.484 39.261 -0.172 1.00 27.62 113 THR A CA 1
ATOM 839 C C . THR A 1 113 ? 3.032 39.803 1.159 1.00 27.62 113 THR A C 1
ATOM 841 O O . THR A 1 113 ? 2.527 39.518 2.239 1.00 27.62 113 THR A O 1
ATOM 844 N N . SER A 1 114 ? 4.108 40.572 1.032 1.00 31.50 114 SER A N 1
ATOM 845 C CA . SER A 1 114 ? 5.048 41.108 2.015 1.00 31.50 114 SER A CA 1
ATOM 846 C C . SER A 1 114 ? 4.499 42.039 3.118 1.00 31.50 114 SER A C 1
ATOM 848 O O . SER A 1 114 ? 3.638 42.874 2.883 1.00 31.50 114 SER A O 1
ATOM 850 N N . GLU A 1 115 ? 5.105 41.895 4.302 1.00 29.33 115 GLU A N 1
ATOM 851 C CA . GLU A 1 115 ? 5.534 42.877 5.322 1.00 29.33 115 GLU A CA 1
ATOM 852 C C . GLU A 1 115 ? 4.869 44.273 5.558 1.00 29.33 115 GLU A C 1
ATOM 854 O O . GLU A 1 115 ? 4.747 45.117 4.677 1.00 29.33 115 GLU A O 1
ATOM 859 N N . VAL A 1 116 ? 4.705 44.536 6.875 1.00 26.23 116 VAL A N 1
ATOM 860 C CA . VAL A 1 116 ? 4.681 45.795 7.679 1.00 26.23 116 VAL A CA 1
ATOM 861 C C . VAL A 1 116 ? 3.388 46.639 7.767 1.00 26.23 116 VAL A C 1
ATOM 863 O O . VAL A 1 116 ? 3.070 47.395 6.860 1.00 26.23 116 VAL A O 1
ATOM 866 N N . ALA A 1 117 ? 2.747 46.651 8.959 1.00 26.56 117 ALA A N 1
ATOM 867 C CA . ALA A 1 117 ? 2.606 47.838 9.847 1.00 26.56 117 ALA A CA 1
ATOM 868 C C . ALA A 1 117 ? 1.612 47.650 11.037 1.00 26.56 117 ALA A C 1
ATOM 870 O O . ALA A 1 117 ? 0.408 47.517 10.861 1.00 26.56 117 ALA A O 1
ATOM 871 N N . THR A 1 118 ? 2.157 47.712 12.261 1.00 24.78 118 THR A N 1
ATOM 872 C CA . THR A 1 118 ? 1.653 48.309 13.532 1.00 24.78 118 THR A CA 1
ATOM 873 C C . THR A 1 118 ? 0.150 48.381 13.920 1.00 24.78 118 THR A C 1
ATOM 875 O O . THR A 1 118 ? -0.607 49.191 13.401 1.00 24.78 118 THR A O 1
ATOM 878 N N . SER A 1 119 ? -0.166 47.694 15.033 1.00 27.80 119 SER A N 1
ATOM 879 C CA . SER A 1 119 ? -0.824 48.146 16.293 1.00 27.80 119 SER A CA 1
ATOM 880 C C . SER A 1 119 ? -2.128 48.982 16.314 1.00 27.80 119 SER A C 1
ATOM 882 O O . SER A 1 119 ? -2.073 50.189 16.092 1.00 27.80 119 SER A O 1
ATOM 884 N N . LYS A 1 120 ? -3.226 48.415 16.876 1.00 27.83 120 LYS A N 1
ATOM 885 C CA . LYS A 1 120 ? -4.024 48.991 18.007 1.00 27.83 120 LYS A CA 1
ATOM 886 C C . LYS A 1 120 ? -5.208 48.111 18.496 1.00 27.83 120 LYS A C 1
ATOM 888 O O . LYS A 1 120 ? -6.135 47.838 17.753 1.00 27.83 120 LYS A O 1
ATOM 893 N N . THR A 1 121 ? -5.146 47.748 19.782 1.00 24.09 121 THR A N 1
ATOM 894 C CA . THR A 1 121 ? -6.136 47.831 20.889 1.00 24.09 121 THR A CA 1
ATOM 895 C C . THR A 1 121 ? -7.659 47.582 20.721 1.00 24.09 121 THR A C 1
ATOM 897 O O . THR A 1 121 ? -8.339 48.297 19.998 1.00 24.09 121 THR A O 1
ATOM 900 N N . ALA A 1 122 ? -8.155 46.750 21.665 1.00 23.89 122 ALA A N 1
ATOM 901 C CA . ALA A 1 122 ? -9.460 46.709 22.372 1.00 23.89 122 ALA A CA 1
ATOM 902 C C . ALA A 1 122 ? -10.612 45.804 21.869 1.00 23.89 122 ALA A C 1
ATOM 904 O O . ALA A 1 122 ? -11.416 46.191 21.036 1.00 23.89 122 ALA A O 1
ATOM 905 N N . GLY A 1 123 ? -10.755 44.654 22.549 1.00 23.16 123 GLY A N 1
ATOM 906 C CA . GLY A 1 123 ? -11.883 44.349 23.448 1.00 23.16 123 GLY A CA 1
ATOM 907 C C . GLY A 1 123 ? -13.267 44.051 22.858 1.00 23.16 123 GLY A C 1
ATOM 908 O O . GLY A 1 123 ? -13.985 44.968 22.495 1.00 23.16 123 GLY A O 1
ATOM 909 N N . SER A 1 124 ? -13.714 42.795 22.962 1.00 26.55 124 SER A N 1
ATOM 910 C CA . SER A 1 124 ? -14.947 42.431 23.687 1.00 26.55 124 SER A CA 1
ATOM 911 C C . SER A 1 124 ? -15.140 40.916 23.694 1.00 26.55 124 SER A C 1
ATOM 913 O O . SER A 1 124 ? -15.085 40.250 22.665 1.00 26.55 124 SER A O 1
ATOM 915 N N . SER A 1 125 ? -15.402 40.395 24.885 1.00 32.31 125 SER A N 1
ATOM 916 C CA . SER A 1 125 ? -15.859 39.044 25.176 1.00 32.31 125 SER A CA 1
ATOM 917 C C . SER A 1 125 ? -17.213 38.752 24.525 1.00 32.31 125 SER A C 1
ATOM 919 O O . SER A 1 125 ? -18.116 39.584 24.605 1.00 32.31 125 SER A O 1
ATOM 921 N N . GLN A 1 126 ? -17.407 37.531 24.026 1.00 26.00 126 GLN A N 1
ATOM 922 C CA . GLN A 1 126 ? -18.719 36.887 24.065 1.00 26.00 126 GLN A CA 1
ATOM 923 C C . GLN A 1 126 ? -18.581 35.363 24.044 1.00 26.00 126 GLN A C 1
ATOM 925 O O . GLN A 1 126 ? -17.949 34.777 23.171 1.00 26.00 126 GLN A O 1
ATOM 930 N N . ALA A 1 127 ? -19.147 34.746 25.077 1.00 30.30 127 ALA A N 1
ATOM 931 C CA . ALA A 1 127 ? -19.224 33.314 25.285 1.00 30.30 127 ALA A CA 1
ATOM 932 C C . ALA A 1 127 ? -20.466 32.727 24.596 1.00 30.30 127 ALA A C 1
ATOM 934 O O . ALA A 1 127 ? -21.558 33.276 24.719 1.00 30.30 127 ALA A O 1
ATOM 935 N N . SER A 1 128 ? -20.301 31.564 23.967 1.00 28.62 128 SER A N 1
ATOM 936 C CA . SER A 1 128 ? -21.357 30.594 23.625 1.00 28.62 128 SER A CA 1
ATOM 937 C C . SER A 1 128 ? -20.654 29.261 23.327 1.00 28.62 128 SER A C 1
ATOM 939 O O . SER A 1 128 ? -19.954 29.146 22.330 1.00 28.62 128 SER A O 1
ATOM 941 N N . SER A 1 129 ? -20.496 28.376 24.313 1.00 27.45 129 SER A N 1
ATOM 942 C CA . SER A 1 129 ? -21.396 27.251 24.636 1.00 27.45 129 SER A CA 1
ATOM 943 C C . SER A 1 129 ? -21.68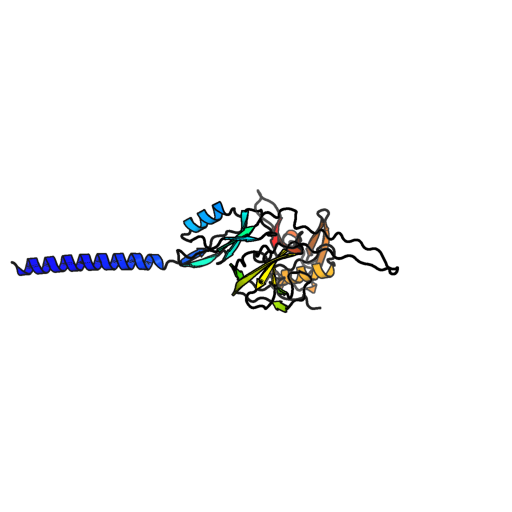4 26.292 23.469 1.00 27.45 129 SER A C 1
ATOM 945 O O . SER A 1 129 ? -22.454 26.628 22.582 1.00 27.45 129 SER A O 1
ATOM 947 N N . GLN A 1 130 ? -21.108 25.083 23.594 1.00 28.39 130 GLN A N 1
ATOM 948 C CA . GLN A 1 130 ? -21.521 23.770 23.055 1.00 28.39 130 GLN A CA 1
ATOM 949 C C . GLN A 1 130 ? -21.664 23.634 21.524 1.00 28.39 130 GLN A C 1
ATOM 951 O O . GLN A 1 130 ? -22.511 24.234 20.883 1.00 28.39 130 GLN A O 1
ATOM 956 N N . SER A 1 131 ? -20.942 22.716 20.881 1.00 30.70 131 SER A N 1
ATOM 957 C CA . SER A 1 131 ? -21.160 21.283 21.099 1.00 30.70 131 SER A CA 1
ATOM 958 C C . SER A 1 131 ? -19.904 20.467 20.802 1.00 30.70 131 SER A C 1
ATOM 960 O O . SER A 1 131 ? -19.456 20.380 19.662 1.00 30.70 131 SER A O 1
ATOM 962 N N . GLN A 1 132 ? -19.376 19.814 21.839 1.00 34.66 132 GLN A N 1
ATOM 963 C CA . GLN A 1 132 ? -18.594 18.600 21.661 1.00 34.66 132 GLN A CA 1
ATOM 964 C C . GLN A 1 132 ? -19.527 17.534 21.087 1.00 34.66 132 GLN A C 1
ATOM 966 O O . GLN A 1 132 ? -20.348 16.968 21.806 1.00 34.66 132 GLN A O 1
ATOM 971 N N . VAL A 1 133 ? -19.394 17.248 19.797 1.00 30.36 133 VAL A N 1
ATOM 972 C CA . VAL A 1 133 ? -19.744 15.924 19.295 1.00 30.36 133 VAL A CA 1
ATOM 973 C C . VAL A 1 133 ? -18.498 15.088 19.526 1.00 30.36 133 VAL A C 1
ATOM 975 O O . VAL A 1 133 ? -17.519 15.191 18.794 1.00 30.36 133 VAL A O 1
ATOM 978 N N . GLY A 1 134 ? -18.498 14.329 20.620 1.00 32.62 134 GLY A N 1
ATOM 979 C CA . GLY A 1 134 ? -17.529 13.263 20.804 1.00 32.62 134 GLY A CA 1
ATOM 980 C C . GLY A 1 134 ? -17.759 12.242 19.702 1.00 32.62 134 GLY A C 1
ATOM 981 O O . GLY A 1 134 ? -18.632 11.387 19.838 1.00 32.62 134 GLY A O 1
ATOM 982 N N . SER A 1 135 ? -17.012 12.361 18.601 1.00 39.69 135 SER A N 1
ATOM 983 C CA . SER A 1 135 ? -16.838 11.268 17.653 1.00 39.69 135 SER A CA 1
ATOM 984 C C . SER A 1 135 ? -16.420 10.059 18.473 1.00 39.69 135 SER A C 1
ATOM 986 O O . SER A 1 135 ? -15.385 10.086 19.141 1.00 39.69 135 SER A O 1
ATOM 988 N N . ALA A 1 136 ? -17.272 9.035 18.499 1.00 44.19 136 ALA A N 1
ATOM 989 C CA . ALA A 1 136 ? -16.918 7.766 19.101 1.00 44.19 136 ALA A CA 1
ATOM 990 C C . ALA A 1 136 ? -15.565 7.355 18.516 1.00 44.19 136 ALA A C 1
ATOM 992 O O . ALA A 1 136 ? -15.408 7.307 17.297 1.00 44.19 136 ALA A O 1
ATOM 993 N N . VAL A 1 137 ? -14.584 7.135 19.391 1.00 52.75 137 VAL A N 1
ATOM 994 C CA . VAL A 1 137 ? -13.254 6.646 19.028 1.00 52.75 137 VAL A CA 1
ATOM 995 C C . VAL A 1 137 ? -13.483 5.311 18.325 1.00 52.75 137 VAL A C 1
ATOM 997 O O . VAL A 1 137 ? -13.780 4.310 18.976 1.00 52.75 137 VAL A O 1
ATOM 1000 N N . GLN A 1 138 ? -13.470 5.306 16.995 1.00 63.91 138 GLN A N 1
ATOM 1001 C CA . GLN A 1 138 ? -13.734 4.105 16.219 1.00 63.91 138 GLN A CA 1
ATOM 1002 C C . GLN A 1 138 ? -12.394 3.397 16.051 1.00 63.91 138 GLN A C 1
ATOM 1004 O O . GLN A 1 138 ? -11.601 3.731 15.177 1.00 63.91 138 GLN A O 1
ATOM 1009 N N . LEU A 1 139 ? -12.099 2.473 16.971 1.00 76.88 139 LEU A N 1
ATOM 1010 C CA . LEU A 1 139 ? -10.877 1.682 16.897 1.00 76.88 139 LEU A CA 1
ATOM 1011 C C . LEU A 1 139 ? -11.011 0.651 15.778 1.00 76.88 139 LEU A C 1
ATOM 1013 O O . LEU A 1 139 ? -11.980 -0.108 15.741 1.00 76.88 139 LEU A O 1
ATOM 1017 N N . PHE A 1 140 ? -10.004 0.563 14.919 1.00 76.62 140 PHE A N 1
ATOM 1018 C CA . PHE A 1 140 ? -9.901 -0.499 13.921 1.00 76.62 140 PHE A CA 1
ATOM 1019 C C . PHE A 1 140 ? -8.451 -0.927 13.733 1.00 76.62 140 PHE A C 1
ATOM 1021 O O . PHE A 1 140 ? -7.521 -0.250 14.175 1.00 76.62 140 PHE A O 1
ATOM 1028 N N . THR A 1 141 ? -8.256 -2.087 13.113 1.00 79.56 141 THR A N 1
ATOM 1029 C CA . THR A 1 141 ? -6.929 -2.623 12.820 1.00 79.56 141 THR A CA 1
ATOM 1030 C C . THR A 1 141 ? -6.598 -2.500 11.345 1.00 79.56 141 THR A C 1
ATOM 1032 O O . THR A 1 141 ? -7.467 -2.679 10.495 1.00 79.56 141 THR A O 1
ATOM 1035 N N . VAL A 1 142 ? -5.327 -2.250 11.050 1.00 79.56 142 VAL A N 1
ATOM 1036 C CA . VAL A 1 142 ? -4.775 -2.242 9.695 1.00 79.56 142 VAL A CA 1
ATOM 1037 C C . VAL A 1 142 ? -3.620 -3.234 9.619 1.00 79.56 142 VAL A C 1
ATOM 1039 O O . VAL A 1 142 ? -2.812 -3.318 10.545 1.00 79.56 142 VAL A O 1
ATOM 1042 N N . ASP A 1 143 ? -3.571 -4.009 8.537 1.00 73.56 143 ASP A N 1
ATOM 1043 C CA . ASP A 1 143 ? -2.498 -4.969 8.268 1.00 73.56 143 ASP A CA 1
ATOM 1044 C C . ASP A 1 143 ? -1.515 -4.358 7.266 1.00 73.56 143 ASP A C 1
ATOM 1046 O O . ASP A 1 143 ? -1.851 -4.176 6.097 1.00 73.56 143 ASP A O 1
ATOM 1050 N N . ILE A 1 144 ? -0.290 -4.093 7.711 1.00 77.38 144 ILE A N 1
ATOM 1051 C CA . ILE A 1 144 ? 0.785 -3.534 6.891 1.00 77.38 144 ILE A CA 1
ATOM 1052 C C . ILE A 1 144 ? 1.670 -4.678 6.398 1.00 77.38 144 ILE A C 1
ATOM 1054 O O . ILE A 1 144 ? 2.222 -5.435 7.197 1.00 77.38 144 ILE A O 1
ATOM 1058 N N . LYS A 1 145 ? 1.777 -4.829 5.072 1.00 64.19 145 LYS A N 1
ATOM 1059 C CA . LYS A 1 145 ? 2.468 -5.964 4.435 1.00 64.19 145 LYS A CA 1
ATOM 1060 C C . LYS A 1 145 ? 3.898 -5.686 3.997 1.00 64.19 145 LYS A C 1
ATOM 1062 O O . LYS A 1 145 ? 4.702 -6.613 3.962 1.00 64.19 145 LYS A O 1
ATOM 1067 N N . LYS A 1 146 ? 4.178 -4.452 3.580 1.00 54.94 146 LYS A N 1
ATOM 1068 C CA . LYS A 1 146 ? 5.460 -4.038 3.007 1.00 54.94 146 LYS A CA 1
ATOM 1069 C C . LYS A 1 146 ? 6.011 -2.860 3.804 1.00 54.94 146 LYS A C 1
ATOM 1071 O O . LYS A 1 146 ? 5.242 -2.066 4.342 1.00 54.94 146 LYS A O 1
ATOM 1076 N N . GLN A 1 147 ? 7.335 -2.787 3.878 1.00 50.03 147 GLN A N 1
ATOM 1077 C CA . GLN A 1 147 ? 8.048 -1.621 4.395 1.00 50.03 147 GLN A CA 1
ATOM 1078 C C . GLN A 1 147 ? 7.879 -0.446 3.413 1.00 50.03 147 GLN A C 1
ATOM 1080 O O . GLN A 1 147 ? 7.650 -0.676 2.225 1.00 50.03 147 GLN A O 1
ATOM 1085 N N . GLY A 1 148 ? 7.932 0.791 3.916 1.00 54.25 148 GLY A N 1
ATOM 1086 C CA . GLY A 1 148 ? 7.787 2.013 3.103 1.00 54.25 148 GLY A CA 1
ATOM 1087 C C . GLY A 1 148 ? 6.778 3.035 3.643 1.00 54.25 148 GLY A C 1
ATOM 1088 O O . GLY A 1 148 ? 6.802 4.194 3.243 1.00 54.25 148 GLY A O 1
ATOM 1089 N N . LEU A 1 149 ? 5.922 2.645 4.595 1.00 67.12 149 LEU A N 1
ATOM 1090 C CA . LEU A 1 149 ? 5.094 3.591 5.351 1.00 67.12 149 LEU A CA 1
ATOM 1091 C C . LEU A 1 149 ? 5.914 4.237 6.476 1.00 67.12 149 LEU A C 1
ATOM 1093 O O . LEU A 1 149 ? 6.685 3.579 7.178 1.00 67.12 149 LEU A O 1
ATOM 1097 N N . VAL A 1 150 ? 5.704 5.533 6.680 1.00 75.88 150 VAL A N 1
ATOM 1098 C CA . VAL A 1 150 ? 6.377 6.312 7.725 1.00 75.88 150 VAL A CA 1
ATOM 1099 C C . VAL A 1 150 ? 5.410 6.665 8.849 1.00 75.88 150 VAL A C 1
ATOM 1101 O O . VAL A 1 150 ? 4.248 6.996 8.610 1.00 75.88 150 VAL A O 1
ATOM 1104 N N . ILE A 1 151 ? 5.904 6.610 10.084 1.00 84.56 151 ILE A N 1
ATOM 1105 C CA . ILE A 1 151 ? 5.232 7.149 11.264 1.00 84.56 151 ILE A CA 1
ATOM 1106 C C . ILE A 1 151 ? 5.659 8.606 11.414 1.00 84.56 151 ILE A C 1
ATOM 1108 O O . ILE A 1 151 ? 6.854 8.901 11.432 1.00 84.56 151 ILE A O 1
ATOM 1112 N N . ARG A 1 152 ? 4.695 9.515 11.554 1.00 86.88 152 ARG A N 1
ATOM 1113 C CA . ARG A 1 152 ? 4.931 10.957 11.706 1.00 86.88 152 ARG A CA 1
ATOM 1114 C C . ARG A 1 152 ? 4.403 11.482 13.035 1.00 86.88 152 ARG A C 1
ATOM 1116 O O . ARG A 1 152 ? 3.429 10.950 13.567 1.00 86.88 152 ARG A O 1
ATOM 1123 N N . GLN A 1 153 ? 5.030 12.527 13.574 1.00 89.38 153 GLN A N 1
ATOM 1124 C CA . GLN A 1 153 ? 4.596 13.151 14.837 1.00 89.38 153 GLN A CA 1
ATOM 1125 C C . GLN A 1 153 ? 3.175 13.725 14.738 1.00 89.38 153 GLN A C 1
ATOM 1127 O O . GLN A 1 153 ? 2.412 13.713 15.706 1.00 89.38 153 GLN A O 1
ATOM 1132 N N . GLU A 1 154 ? 2.795 14.178 13.546 1.00 89.06 154 GLU A N 1
ATOM 1133 C CA . GLU A 1 154 ? 1.505 14.789 13.253 1.00 89.06 154 GLU A CA 1
ATOM 1134 C C . GLU A 1 154 ? 0.918 14.248 11.934 1.00 89.06 154 GLU A C 1
ATOM 1136 O O . GLU A 1 154 ? 1.657 13.687 11.120 1.00 89.06 154 GLU A O 1
ATOM 1141 N N . PRO A 1 155 ? -0.398 14.399 11.699 1.00 88.38 155 PRO A N 1
ATOM 1142 C CA . PRO A 1 155 ? -1.057 13.908 10.493 1.00 88.38 155 PRO A CA 1
ATOM 1143 C C . PRO A 1 155 ? -0.801 14.840 9.295 1.00 88.38 155 PRO A C 1
ATOM 1145 O O . PRO A 1 155 ? -1.707 15.519 8.830 1.00 88.38 155 PRO A O 1
ATOM 1148 N N . SER A 1 156 ? 0.445 14.942 8.837 1.00 79.56 156 SER A N 1
ATOM 1149 C CA . SER A 1 156 ? 0.864 15.795 7.715 1.00 79.56 156 SER A CA 1
ATOM 1150 C C . SER A 1 156 ? 1.977 15.121 6.926 1.00 79.56 156 SER A C 1
ATOM 1152 O O . SER A 1 156 ? 2.884 14.546 7.522 1.00 79.56 156 SER A O 1
ATOM 1154 N N . LEU A 1 157 ? 1.965 15.242 5.598 1.00 69.25 157 LEU A N 1
ATOM 1155 C CA . LEU A 1 157 ? 3.059 14.799 4.732 1.00 69.25 157 LEU A CA 1
ATOM 1156 C C . LEU A 1 157 ? 4.344 15.595 4.999 1.00 69.25 157 LEU A C 1
ATOM 1158 O O . LEU A 1 157 ? 5.443 15.077 4.804 1.00 69.25 157 LEU A O 1
ATOM 1162 N N . SER A 1 158 ? 4.203 16.830 5.485 1.00 73.12 158 SER A N 1
ATOM 1163 C CA . SER A 1 158 ? 5.313 17.688 5.917 1.00 73.12 158 SER A CA 1
ATOM 1164 C C . SER A 1 158 ? 5.728 17.474 7.380 1.00 73.12 158 SER A C 1
ATOM 1166 O O . SER A 1 158 ? 6.765 17.981 7.802 1.00 73.12 158 SER A O 1
ATOM 1168 N N . GLY A 1 159 ? 4.949 16.704 8.149 1.00 67.31 159 GLY A N 1
ATOM 1169 C CA . GLY A 1 159 ? 5.204 16.445 9.564 1.00 67.31 159 GLY A CA 1
ATOM 1170 C C . GLY A 1 159 ? 6.490 15.650 9.794 1.00 67.31 159 GLY A C 1
ATOM 1171 O O . GLY A 1 159 ? 6.845 14.785 8.990 1.00 67.31 159 GLY A O 1
ATOM 1172 N N . GLU A 1 160 ? 7.166 15.907 10.916 1.00 69.69 160 GLU A N 1
ATOM 1173 C CA . GLU A 1 160 ? 8.428 15.243 11.269 1.00 69.69 160 GLU A CA 1
ATOM 1174 C C . GLU A 1 160 ? 8.283 13.713 11.267 1.00 69.69 160 GLU A C 1
ATOM 1176 O O . GLU A 1 160 ? 7.363 13.150 11.876 1.00 69.69 160 GLU A O 1
ATOM 1181 N N . VAL A 1 161 ? 9.204 13.040 10.572 1.00 78.44 161 VAL A N 1
ATOM 1182 C CA . VAL A 1 161 ? 9.269 11.578 10.510 1.00 78.44 161 VAL A CA 1
ATOM 1183 C C . VAL A 1 161 ? 9.850 11.047 11.817 1.00 78.44 161 VAL A C 1
ATOM 1185 O O . VAL A 1 161 ? 10.969 11.380 12.190 1.00 78.44 161 VAL A O 1
ATOM 1188 N N . VAL A 1 162 ? 9.092 10.186 12.494 1.00 81.00 162 VAL A N 1
ATOM 1189 C CA . VAL A 1 162 ? 9.525 9.495 13.715 1.00 81.00 162 VAL A CA 1
ATOM 1190 C C . VAL A 1 162 ? 10.386 8.292 13.361 1.00 81.00 162 VAL A C 1
ATOM 1192 O O . VAL A 1 162 ? 11.493 8.142 13.865 1.00 81.00 162 VAL A O 1
ATOM 1195 N N . THR A 1 163 ? 9.845 7.397 12.532 1.00 77.44 163 THR A N 1
ATOM 1196 C CA . THR A 1 163 ? 10.493 6.151 12.105 1.00 77.44 163 THR A CA 1
ATOM 1197 C C . THR A 1 163 ? 9.681 5.492 10.991 1.00 77.44 163 THR A C 1
ATOM 1199 O O . THR A 1 163 ? 8.514 5.828 10.780 1.00 77.44 163 THR A O 1
ATOM 1202 N N . ASN A 1 164 ? 10.264 4.501 10.325 1.00 76.75 164 ASN A N 1
ATOM 1203 C CA . ASN A 1 164 ? 9.533 3.609 9.430 1.00 76.75 164 ASN A CA 1
ATOM 1204 C C . ASN A 1 164 ? 8.652 2.650 10.237 1.00 76.75 164 ASN A C 1
ATOM 1206 O O . ASN A 1 164 ? 9.035 2.211 11.328 1.00 76.75 164 ASN A O 1
ATOM 1210 N N . ILE A 1 165 ? 7.469 2.332 9.710 1.00 80.56 165 ILE A N 1
ATOM 1211 C CA . ILE A 1 165 ? 6.608 1.310 10.301 1.00 80.56 165 ILE A CA 1
ATOM 1212 C C . ILE A 1 165 ? 7.016 -0.069 9.788 1.00 80.56 165 ILE A C 1
ATOM 1214 O O . ILE A 1 165 ? 7.189 -0.288 8.588 1.00 80.56 165 ILE A O 1
ATOM 1218 N N . GLU A 1 166 ? 7.165 -1.007 10.713 1.00 79.88 166 GLU A N 1
ATOM 1219 C CA . GLU A 1 166 ? 7.441 -2.394 10.358 1.00 79.88 166 GLU A CA 1
ATOM 1220 C C . GLU A 1 166 ? 6.172 -3.103 9.857 1.00 79.88 166 GLU A C 1
ATOM 1222 O O . GLU A 1 166 ? 5.055 -2.713 10.208 1.00 79.88 166 GLU A O 1
ATOM 1227 N N . PRO A 1 167 ? 6.297 -4.172 9.054 1.00 76.75 167 PRO A N 1
ATOM 1228 C CA . PRO A 1 167 ? 5.162 -5.013 8.707 1.00 76.75 167 PRO A CA 1
ATOM 1229 C C . PRO A 1 167 ? 4.508 -5.606 9.960 1.00 76.75 167 PRO A C 1
ATOM 1231 O O . PRO A 1 167 ? 5.175 -6.134 10.851 1.00 76.75 167 PRO A O 1
ATOM 1234 N N . GLY A 1 168 ? 3.182 -5.553 10.026 1.00 78.56 168 GLY A N 1
ATOM 1235 C CA . GLY A 1 168 ? 2.445 -5.994 11.205 1.00 78.56 168 GLY A CA 1
ATOM 1236 C C . GLY A 1 168 ? 0.996 -5.527 11.232 1.00 78.56 168 GLY A C 1
ATOM 1237 O O . GLY A 1 168 ? 0.518 -4.856 10.319 1.00 78.56 168 GLY A O 1
ATOM 1238 N N . THR A 1 169 ? 0.289 -5.896 12.299 1.00 81.31 169 THR A N 1
ATOM 1239 C CA . THR A 1 169 ? -1.090 -5.461 12.545 1.00 81.31 169 THR A CA 1
ATOM 1240 C C . THR A 1 169 ? -1.087 -4.328 13.563 1.00 81.31 169 THR A C 1
ATOM 1242 O O . THR A 1 169 ? -0.650 -4.508 14.701 1.00 81.31 169 THR A O 1
ATOM 1245 N N . TYR A 1 170 ? -1.625 -3.174 13.178 1.00 87.56 170 TYR A N 1
ATOM 1246 C CA . TYR A 1 170 ? -1.648 -1.969 14.004 1.00 87.56 170 TYR A CA 1
ATOM 1247 C C . TYR A 1 170 ? -3.074 -1.566 14.339 1.00 87.56 170 TYR A C 1
ATOM 1249 O O . TYR A 1 170 ? -3.967 -1.681 13.509 1.00 87.56 170 TYR A O 1
ATOM 1257 N N . THR A 1 171 ? -3.298 -1.085 15.563 1.00 85.50 171 THR A N 1
ATOM 1258 C CA . THR A 1 171 ? -4.591 -0.512 15.962 1.00 85.50 171 THR A CA 1
ATOM 1259 C C . THR A 1 171 ? -4.562 0.998 15.779 1.00 85.50 171 THR A C 1
ATOM 1261 O O . THR A 1 171 ? -3.696 1.665 16.347 1.00 85.50 171 THR A O 1
ATOM 1264 N N . ILE A 1 172 ? -5.534 1.521 15.042 1.00 87.81 172 ILE A N 1
ATOM 1265 C CA . ILE A 1 172 ? -5.792 2.948 14.884 1.00 87.81 172 ILE A CA 1
ATOM 1266 C C . ILE A 1 172 ? -6.807 3.376 15.934 1.00 87.81 172 ILE A C 1
ATOM 1268 O O . ILE A 1 172 ? -7.804 2.688 16.152 1.00 87.81 172 ILE A O 1
ATOM 1272 N N . VAL A 1 173 ? -6.520 4.477 16.626 1.00 88.38 173 VAL A N 1
ATOM 1273 C CA . VAL A 1 173 ? -7.386 5.025 17.685 1.00 88.38 173 VAL A CA 1
ATOM 1274 C C . VAL A 1 173 ? -8.023 6.348 17.302 1.00 88.38 173 VAL A C 1
ATOM 1276 O O . VAL A 1 173 ? -9.013 6.739 17.897 1.00 88.38 173 VAL A O 1
ATOM 1279 N N . GLU A 1 174 ? -7.477 7.048 16.323 1.00 86.94 174 GLU A N 1
ATOM 1280 C CA . GLU A 1 174 ? -7.961 8.361 15.918 1.00 86.94 174 GLU A CA 1
ATOM 1281 C C . GLU A 1 174 ? -7.736 8.508 14.422 1.00 86.94 174 GLU A C 1
ATOM 1283 O O . GLU A 1 174 ? -6.730 8.017 13.906 1.00 86.94 174 GLU A O 1
ATOM 1288 N N . THR A 1 175 ? -8.656 9.177 13.736 1.00 84.56 175 THR A N 1
ATOM 1289 C CA . THR A 1 175 ? -8.514 9.482 12.314 1.00 84.56 175 THR A CA 1
ATOM 1290 C C . THR A 1 175 ? -8.776 10.948 12.049 1.00 84.56 175 THR A C 1
ATOM 1292 O O . THR A 1 175 ? -9.671 11.529 12.659 1.00 84.56 175 THR A O 1
ATOM 1295 N N . THR A 1 176 ? -8.046 11.526 11.102 1.00 82.38 176 THR A N 1
ATOM 1296 C CA . THR A 1 176 ? -8.286 12.895 10.633 1.00 82.38 176 THR A CA 1
ATOM 1297 C C . THR A 1 176 ? -8.010 13.019 9.139 1.00 82.38 176 THR A C 1
ATOM 1299 O O . THR A 1 176 ? -7.393 12.132 8.549 1.00 82.38 176 THR A O 1
ATOM 1302 N N . GLN A 1 177 ? -8.469 14.110 8.532 1.00 74.06 177 GLN A N 1
ATOM 1303 C CA . GLN A 1 177 ? -8.138 14.481 7.161 1.00 74.06 177 GLN A CA 1
ATOM 1304 C C . GLN A 1 177 ? -7.264 15.729 7.173 1.00 74.06 177 GLN A C 1
ATOM 1306 O O . GLN A 1 177 ? -7.599 16.729 7.803 1.00 74.06 177 GLN A O 1
ATOM 1311 N N . LYS A 1 178 ? -6.129 15.665 6.481 1.00 68.00 178 LYS A N 1
ATOM 1312 C CA . LYS A 1 178 ? -5.228 16.805 6.296 1.00 68.00 178 LYS A CA 1
ATOM 1313 C C . LYS A 1 178 ? -4.415 16.571 5.030 1.00 68.00 178 LYS A C 1
ATOM 1315 O O . LYS A 1 178 ? -3.990 15.448 4.769 1.00 68.00 178 LYS A O 1
ATOM 1320 N N . GLU A 1 179 ? -4.247 17.630 4.238 1.00 62.56 179 GLU A N 1
ATOM 1321 C CA . GLU A 1 179 ? -3.487 17.612 2.974 1.00 62.56 179 GLU A CA 1
ATOM 1322 C C . GLU A 1 179 ? -4.031 16.619 1.929 1.00 62.56 179 GLU A C 1
ATOM 1324 O O . GLU A 1 179 ? -3.286 16.106 1.109 1.00 62.56 179 GLU A O 1
ATOM 1329 N N . GLY A 1 180 ? -5.338 16.332 1.948 1.00 60.72 180 GLY A N 1
ATOM 1330 C CA . GLY A 1 180 ? -5.950 15.361 1.030 1.00 60.72 180 GLY A CA 1
ATOM 1331 C C . GLY A 1 180 ? -5.702 13.894 1.400 1.00 60.72 180 GLY A C 1
ATOM 1332 O O . GLY A 1 180 ? -6.164 13.010 0.686 1.00 60.72 180 GLY A O 1
ATOM 1333 N N . HIS A 1 181 ? -5.040 13.631 2.530 1.00 65.75 181 HIS A N 1
ATOM 1334 C CA . HIS A 1 181 ? -4.811 12.292 3.066 1.00 65.75 181 HIS A CA 1
ATOM 1335 C C . HIS A 1 181 ? -5.696 12.017 4.276 1.00 65.75 181 HIS A C 1
ATOM 1337 O O . HIS A 1 181 ? -5.932 12.887 5.123 1.00 65.75 181 HIS A O 1
ATOM 1343 N N . SER A 1 182 ? -6.133 10.767 4.395 1.00 73.38 182 SER A N 1
ATOM 1344 C CA . SER A 1 182 ? -6.679 10.238 5.638 1.00 73.38 182 SER A CA 1
ATOM 1345 C C . SER A 1 182 ? -5.534 9.746 6.509 1.00 73.38 182 SER A C 1
ATOM 1347 O O . SER A 1 182 ? -4.734 8.915 6.085 1.00 73.38 182 SER A O 1
ATOM 1349 N N . TRP A 1 183 ? -5.492 10.197 7.752 1.00 84.75 183 TRP A N 1
ATOM 1350 C CA . TRP A 1 183 ? -4.461 9.834 8.715 1.00 84.75 183 TRP A CA 1
ATOM 1351 C C . TRP A 1 183 ? -5.037 8.988 9.835 1.00 84.75 183 TRP A C 1
ATOM 1353 O O . TRP A 1 183 ? -6.181 9.189 10.235 1.00 84.75 183 TRP A O 1
ATOM 1363 N N . GLY A 1 184 ? -4.230 8.070 10.364 1.00 89.88 184 GLY A N 1
ATOM 1364 C CA . GLY A 1 184 ? -4.571 7.209 11.487 1.00 89.88 184 GLY A CA 1
ATOM 1365 C C . GLY A 1 184 ? -3.529 7.294 12.593 1.00 89.88 184 GLY A C 1
ATOM 1366 O O . GLY A 1 184 ? -2.353 7.016 12.361 1.00 89.88 184 GLY A O 1
ATOM 1367 N N . ARG A 1 185 ? -3.948 7.642 13.810 1.00 93.75 185 ARG A N 1
ATOM 1368 C CA . ARG A 1 185 ? -3.080 7.642 14.990 1.00 93.75 185 ARG A CA 1
ATOM 1369 C C . ARG A 1 185 ? -2.929 6.233 15.538 1.00 93.75 185 ARG A C 1
ATOM 1371 O O . ARG A 1 185 ? -3.921 5.566 15.842 1.00 93.75 185 ARG A O 1
ATOM 1378 N N . LEU A 1 186 ? -1.689 5.799 15.721 1.00 93.81 186 LEU A N 1
ATOM 1379 C CA . LEU A 1 186 ? -1.374 4.488 16.271 1.00 93.81 186 LEU A CA 1
ATOM 1380 C C . LEU A 1 186 ? -1.706 4.427 17.766 1.00 93.81 186 LEU A C 1
ATOM 1382 O O . LEU A 1 186 ? -1.304 5.294 18.543 1.00 93.81 186 LEU A O 1
ATOM 1386 N N . LYS A 1 187 ? -2.354 3.339 18.199 1.00 93.25 187 LYS A N 1
ATOM 1387 C CA . LYS A 1 187 ? -2.618 3.050 19.621 1.00 93.25 187 LYS A CA 1
ATOM 1388 C C . LYS A 1 187 ? -1.345 3.008 20.468 1.00 93.25 187 LYS A C 1
ATOM 1390 O O . LYS A 1 187 ? -1.407 3.280 21.662 1.00 93.25 187 LYS A O 1
ATOM 1395 N N . SER A 1 188 ? -0.205 2.660 19.864 1.00 92.94 188 SER A N 1
ATOM 1396 C CA . SER A 1 188 ? 1.102 2.659 20.532 1.00 92.94 188 SER A CA 1
ATOM 1397 C C . SER A 1 188 ? 1.544 4.053 20.985 1.00 92.94 188 SER A C 1
ATOM 1399 O O . SER A 1 188 ? 2.449 4.158 21.806 1.00 92.94 188 SER A O 1
ATOM 1401 N N . GLY A 1 189 ? 0.930 5.115 20.453 1.00 92.62 189 GLY A N 1
ATOM 1402 C CA . GLY A 1 189 ? 1.322 6.498 20.706 1.00 92.62 189 GLY A CA 1
ATOM 1403 C C . GLY A 1 189 ? 2.538 6.954 19.899 1.00 92.62 189 GLY A C 1
ATOM 1404 O O . GLY A 1 189 ? 2.954 8.093 20.060 1.00 92.62 189 GLY A O 1
ATOM 1405 N N . GLN A 1 190 ? 3.087 6.104 19.021 1.00 92.44 190 GLN A N 1
ATOM 1406 C CA . GLN A 1 190 ? 4.283 6.419 18.227 1.00 92.44 190 GLN A CA 1
ATOM 1407 C C . GLN A 1 190 ? 4.063 7.529 17.193 1.00 92.44 190 GLN A C 1
ATOM 1409 O O . GLN A 1 190 ? 5.036 8.129 16.752 1.00 92.44 190 GLN A O 1
ATOM 1414 N N . GLY A 1 191 ? 2.814 7.790 16.80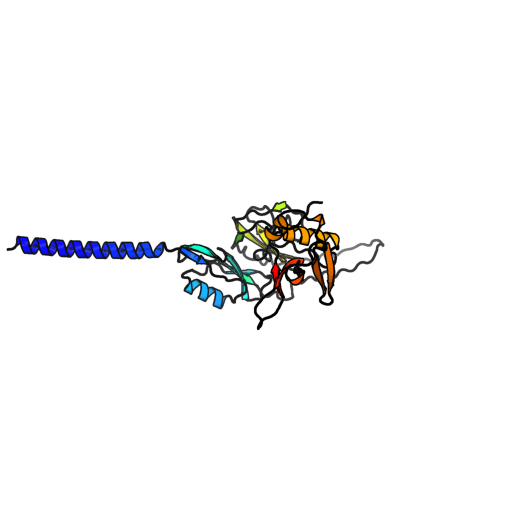2 1.00 94.31 191 GLY A N 1
ATOM 1415 C CA . GLY A 1 191 ? 2.477 8.855 15.864 1.00 94.31 191 GLY A CA 1
ATOM 1416 C C . GLY A 1 191 ? 1.332 8.484 14.931 1.00 94.31 191 GLY A C 1
ATOM 1417 O O . GLY A 1 191 ? 0.464 7.672 15.271 1.00 94.31 191 GLY A O 1
ATOM 1418 N N . TRP A 1 192 ? 1.347 9.103 13.758 1.00 93.50 192 TRP A N 1
ATOM 1419 C CA . TRP A 1 192 ? 0.346 8.998 12.708 1.00 93.50 192 TRP A CA 1
ATOM 1420 C C . TRP A 1 192 ? 0.909 8.281 11.487 1.00 93.50 192 TRP A C 1
ATOM 1422 O O . TRP A 1 192 ? 2.071 8.467 11.136 1.00 93.50 192 TRP A O 1
ATOM 1432 N N . ILE A 1 193 ? 0.066 7.492 10.828 1.00 89.06 193 ILE A N 1
ATOM 1433 C CA . ILE A 1 193 ? 0.338 6.901 9.516 1.00 89.06 193 ILE A CA 1
ATOM 1434 C C . ILE A 1 193 ? -0.709 7.374 8.510 1.00 89.06 193 ILE A C 1
ATOM 1436 O O . ILE A 1 193 ? -1.853 7.644 8.887 1.00 89.06 193 ILE A O 1
ATOM 1440 N N . SER A 1 194 ? -0.337 7.450 7.236 1.00 85.06 194 SER A N 1
ATOM 1441 C CA . SER A 1 194 ? -1.296 7.693 6.158 1.00 85.06 194 SER A CA 1
ATOM 1442 C C . SER A 1 194 ? -2.083 6.412 5.881 1.00 85.06 194 SER A C 1
ATOM 1444 O O . SER A 1 194 ? -1.515 5.360 5.593 1.00 85.06 194 SER A O 1
ATOM 1446 N N . LEU A 1 195 ? -3.405 6.490 6.017 1.00 79.31 195 LEU A N 1
ATOM 1447 C CA . LEU A 1 195 ? -4.329 5.393 5.732 1.00 79.31 195 LEU A CA 1
ATOM 1448 C C . LEU A 1 195 ? -4.661 5.311 4.243 1.00 79.31 195 LEU A C 1
ATOM 1450 O O . LEU A 1 195 ? -4.934 4.222 3.747 1.00 79.31 195 LEU A O 1
ATOM 1454 N N . THR A 1 196 ? -4.616 6.444 3.538 1.00 70.69 196 THR A N 1
ATOM 1455 C CA . THR A 1 196 ? -4.745 6.495 2.074 1.00 70.69 196 THR A CA 1
ATOM 1456 C C . THR A 1 196 ? -3.654 5.652 1.404 1.00 70.69 196 THR A C 1
ATOM 1458 O O . THR A 1 196 ? -3.926 4.954 0.430 1.00 70.69 196 THR A O 1
ATOM 1461 N N . ASP A 1 197 ? -2.459 5.614 1.997 1.00 67.00 197 ASP A N 1
ATOM 1462 C CA . ASP A 1 197 ? -1.294 4.934 1.425 1.00 67.00 197 ASP A CA 1
ATOM 1463 C C . ASP A 1 197 ? -1.193 3.455 1.865 1.00 67.00 197 ASP A C 1
ATOM 1465 O O . ASP A 1 197 ? -0.208 2.778 1.595 1.00 67.00 197 ASP A O 1
ATOM 1469 N N . LEU A 1 198 ? -2.209 2.890 2.535 1.00 65.38 198 LEU A N 1
ATOM 1470 C CA . LEU A 1 198 ? -2.176 1.483 2.978 1.00 65.38 198 LEU A CA 1
ATOM 1471 C C . LEU A 1 198 ? -2.263 0.468 1.830 1.00 65.38 198 LEU A C 1
ATOM 1473 O O . LEU A 1 198 ? -1.789 -0.657 1.985 1.00 65.38 198 LEU A O 1
ATOM 1477 N N . HIS A 1 199 ? -2.862 0.848 0.698 1.00 52.09 199 HIS A N 1
ATOM 1478 C CA . HIS A 1 199 ? -2.916 0.013 -0.512 1.00 52.09 199 HIS A CA 1
ATOM 1479 C C . HIS A 1 199 ? -1.818 0.342 -1.528 1.00 52.09 199 HIS A C 1
ATOM 1481 O O . HIS A 1 199 ? -1.589 -0.447 -2.440 1.00 52.09 199 HIS A O 1
ATOM 1487 N N . ASN A 1 200 ? -1.105 1.453 -1.337 1.00 47.81 200 ASN A N 1
ATOM 1488 C CA . ASN A 1 200 ? 0.079 1.812 -2.105 1.00 47.81 200 ASN A CA 1
ATOM 1489 C C . ASN A 1 200 ? 0.955 2.706 -1.212 1.00 47.81 200 ASN A C 1
ATOM 1491 O O . ASN A 1 200 ? 0.728 3.915 -1.173 1.00 47.81 200 ASN A O 1
ATOM 1495 N N . PRO A 1 201 ? 1.878 2.139 -0.410 1.00 44.09 201 PRO A N 1
ATOM 1496 C CA . PRO A 1 201 ? 2.680 2.925 0.516 1.00 44.09 201 PRO A CA 1
ATOM 1497 C C . PRO A 1 201 ? 3.706 3.718 -0.282 1.00 44.09 201 PRO A C 1
ATOM 1499 O O . PRO A 1 201 ? 4.826 3.256 -0.467 1.00 44.09 201 PRO A O 1
ATOM 1502 N N . VAL A 1 202 ? 3.303 4.880 -0.800 1.00 42.81 202 VAL A N 1
ATOM 1503 C CA . VAL A 1 202 ? 4.161 5.753 -1.598 1.00 42.81 202 VAL A CA 1
ATOM 1504 C C . VAL A 1 202 ? 4.302 7.102 -0.917 1.00 42.81 202 VAL A C 1
ATOM 1506 O O . VAL A 1 202 ? 3.291 7.751 -0.651 1.00 42.81 202 VAL A O 1
ATOM 1509 N N . PRO A 1 203 ? 5.532 7.576 -0.662 1.00 43.47 203 PRO A N 1
ATOM 1510 C CA . PRO A 1 203 ? 5.755 8.988 -0.414 1.00 43.47 203 PRO A CA 1
ATOM 1511 C C . PRO A 1 203 ? 5.196 9.786 -1.599 1.00 43.47 203 PRO A C 1
ATOM 1513 O O . PRO A 1 203 ? 5.665 9.627 -2.724 1.00 43.47 203 PRO A O 1
ATOM 1516 N N . GLN A 1 204 ? 4.190 10.629 -1.357 1.00 44.94 204 GLN A N 1
ATOM 1517 C CA . GLN A 1 204 ? 3.739 11.607 -2.345 1.00 44.94 204 GLN A CA 1
ATOM 1518 C C . GLN A 1 204 ? 4.883 12.594 -2.571 1.00 44.94 204 GLN A C 1
ATOM 1520 O O . GLN A 1 204 ? 5.182 13.419 -1.705 1.00 44.94 204 GLN A O 1
ATOM 1525 N N . VAL A 1 205 ? 5.564 12.482 -3.706 1.00 50.41 205 VAL A N 1
ATOM 1526 C CA . VAL A 1 205 ? 6.559 13.474 -4.109 1.00 50.41 205 VAL A CA 1
ATOM 1527 C C . VAL A 1 205 ? 5.864 14.511 -4.976 1.00 50.41 205 VAL A C 1
ATOM 1529 O O . VAL A 1 205 ? 5.154 14.160 -5.916 1.00 50.41 205 VAL A O 1
ATOM 1532 N N . ASP A 1 206 ? 6.065 15.791 -4.653 1.00 54.88 206 ASP A N 1
ATOM 1533 C CA . ASP A 1 206 ? 5.564 16.902 -5.460 1.00 54.88 206 ASP A CA 1
ATOM 1534 C C . ASP A 1 206 ? 6.131 16.811 -6.884 1.00 54.88 206 ASP A C 1
ATOM 1536 O O . ASP A 1 206 ? 7.303 17.101 -7.139 1.00 54.88 206 ASP A O 1
ATOM 1540 N N . THR A 1 207 ? 5.280 16.400 -7.823 1.00 57.03 207 THR A N 1
ATOM 1541 C CA . THR A 1 207 ? 5.652 16.197 -9.226 1.00 57.03 207 THR A CA 1
ATOM 1542 C C . THR A 1 207 ? 5.993 17.491 -9.945 1.00 57.03 207 THR A C 1
ATOM 1544 O O 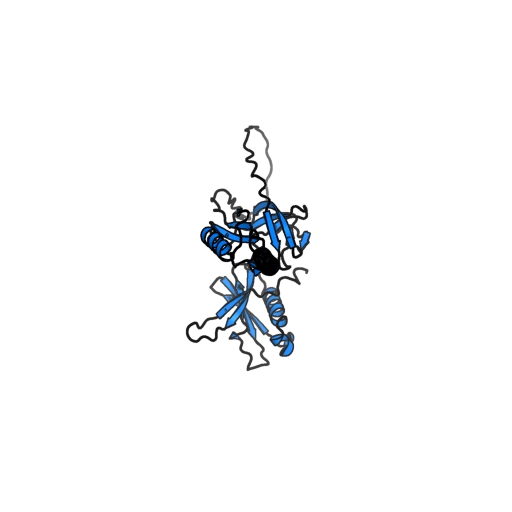. THR A 1 207 ? 6.659 17.450 -10.978 1.00 57.03 207 THR A O 1
ATOM 1547 N N . LYS A 1 208 ? 5.583 18.646 -9.407 1.00 56.41 208 LYS A N 1
ATOM 1548 C CA . LYS A 1 208 ? 5.784 19.949 -10.050 1.00 56.41 208 LYS A CA 1
ATOM 1549 C C . LYS A 1 208 ? 7.221 20.454 -9.944 1.00 56.41 208 LYS A C 1
ATOM 1551 O O . LYS A 1 208 ? 7.609 21.307 -10.737 1.00 56.41 208 LYS A O 1
ATOM 1556 N N . ASN A 1 209 ? 8.003 19.927 -9.000 1.00 63.12 209 ASN A N 1
ATOM 1557 C CA . ASN A 1 209 ? 9.349 20.411 -8.679 1.00 63.12 209 ASN A CA 1
ATOM 1558 C C . ASN A 1 209 ? 10.447 19.344 -8.838 1.00 63.12 209 ASN A C 1
ATOM 1560 O O . ASN A 1 209 ? 11.561 19.520 -8.341 1.00 63.12 209 ASN A O 1
ATOM 1564 N N . LEU A 1 210 ? 10.161 18.239 -9.534 1.00 69.81 210 LEU A N 1
ATOM 1565 C CA . LEU A 1 210 ? 11.148 17.189 -9.779 1.00 69.81 210 LEU A CA 1
ATOM 1566 C C . LEU A 1 210 ? 12.271 17.682 -10.696 1.00 69.81 210 LEU A C 1
ATOM 1568 O O . LEU A 1 210 ? 12.044 18.120 -11.825 1.00 69.81 210 LEU A O 1
ATOM 1572 N N . THR A 1 211 ? 13.511 17.552 -10.229 1.00 82.31 211 THR A N 1
ATOM 1573 C CA . THR A 1 211 ? 14.686 17.803 -11.065 1.00 82.31 211 THR A CA 1
ATOM 1574 C C . THR A 1 211 ? 14.956 16.615 -11.988 1.00 82.31 211 THR A C 1
ATOM 1576 O O . THR A 1 211 ? 14.714 15.456 -11.643 1.00 82.31 211 THR A O 1
ATOM 1579 N N . THR A 1 212 ? 15.541 16.888 -13.155 1.00 84.56 212 THR A N 1
ATOM 1580 C CA . THR A 1 212 ? 16.013 15.846 -14.082 1.00 84.56 212 THR A CA 1
ATOM 1581 C C . THR A 1 212 ? 16.919 14.825 -13.391 1.00 84.56 212 THR A C 1
ATOM 1583 O O . THR A 1 212 ? 16.832 13.636 -13.687 1.00 84.56 212 THR A O 1
ATOM 1586 N N . ASP A 1 213 ? 17.774 15.263 -12.467 1.00 82.12 213 ASP A N 1
ATOM 1587 C CA . ASP A 1 213 ? 18.718 14.378 -11.782 1.00 82.12 213 ASP A CA 1
ATOM 1588 C C . ASP A 1 213 ? 18.026 13.466 -10.767 1.00 82.12 213 ASP A C 1
ATOM 1590 O O . ASP A 1 213 ? 18.379 12.290 -10.681 1.00 82.12 213 ASP A O 1
ATOM 1594 N N . GLN A 1 214 ? 16.988 13.952 -10.077 1.00 78.94 214 GLN A N 1
ATOM 1595 C CA . GLN A 1 214 ? 16.142 13.103 -9.234 1.00 78.94 214 GLN A CA 1
ATOM 1596 C C . GLN A 1 214 ? 15.465 12.017 -10.069 1.00 78.94 214 GLN A C 1
ATOM 1598 O O . GLN A 1 214 ? 15.620 10.838 -9.774 1.00 78.94 214 GLN A O 1
ATOM 1603 N N . VAL A 1 215 ? 14.805 12.388 -11.169 1.00 83.88 215 VAL A N 1
ATOM 1604 C CA . VAL A 1 215 ? 14.124 11.414 -12.038 1.00 83.88 215 VAL A CA 1
ATOM 1605 C C . VAL A 1 215 ? 15.110 10.378 -12.587 1.00 83.88 215 VAL A C 1
ATOM 1607 O O . VAL A 1 215 ? 14.828 9.182 -12.575 1.00 83.88 215 VAL A O 1
ATOM 1610 N N . LYS A 1 216 ? 16.306 10.805 -13.013 1.00 88.00 216 LYS A N 1
ATOM 1611 C CA . LYS A 1 216 ? 17.364 9.887 -13.464 1.00 88.00 216 LYS A CA 1
ATOM 1612 C C . LYS A 1 216 ? 17.828 8.942 -12.363 1.00 88.00 216 LYS A C 1
ATOM 1614 O O . LYS A 1 216 ? 18.047 7.767 -12.645 1.00 88.00 216 LYS A O 1
ATOM 1619 N N . ALA A 1 217 ? 17.997 9.437 -11.139 1.00 81.38 217 ALA A N 1
ATOM 1620 C CA . ALA A 1 217 ? 18.389 8.607 -10.007 1.00 81.38 217 ALA A CA 1
ATOM 1621 C C . ALA A 1 217 ? 17.331 7.536 -9.722 1.00 81.38 217 ALA A C 1
ATOM 1623 O O . ALA A 1 217 ? 17.680 6.375 -9.532 1.00 81.38 217 ALA A O 1
ATOM 1624 N N . TRP A 1 218 ? 16.051 7.908 -9.775 1.00 80.06 218 TRP A N 1
ATOM 1625 C CA . TRP A 1 218 ? 14.932 6.999 -9.531 1.00 80.06 218 TRP A CA 1
ATOM 1626 C C . TRP A 1 218 ? 14.853 5.895 -10.575 1.00 80.06 218 TRP A C 1
ATOM 1628 O O . TRP A 1 218 ? 14.756 4.715 -10.249 1.00 80.06 218 TRP A O 1
ATOM 1638 N N . VAL A 1 219 ? 14.967 6.284 -11.843 1.00 86.62 219 VAL A N 1
ATOM 1639 C CA . VAL A 1 219 ? 14.980 5.346 -12.963 1.00 86.62 219 VAL A CA 1
ATOM 1640 C C . VAL A 1 219 ? 16.197 4.432 -12.886 1.00 86.62 219 VAL A C 1
ATOM 1642 O O . VAL A 1 219 ? 16.041 3.230 -13.052 1.00 86.62 219 VAL A O 1
ATOM 1645 N N . MET A 1 220 ? 17.397 4.952 -12.597 1.00 84.81 220 MET A N 1
ATOM 1646 C CA . MET A 1 220 ? 18.592 4.107 -12.456 1.00 84.81 220 MET A CA 1
ATOM 1647 C C . MET A 1 220 ? 18.478 3.093 -11.325 1.00 84.81 220 MET A C 1
ATOM 1649 O O . MET A 1 220 ? 19.032 2.002 -11.449 1.00 84.81 220 MET A O 1
ATOM 1653 N N . ASP A 1 221 ? 17.816 3.455 -10.232 1.00 77.56 221 ASP A N 1
ATOM 1654 C CA . ASP A 1 221 ? 17.631 2.569 -9.092 1.00 77.56 221 ASP A CA 1
ATOM 1655 C C . ASP A 1 221 ? 16.717 1.387 -9.441 1.00 77.56 221 ASP A C 1
ATOM 1657 O O . ASP A 1 221 ? 17.155 0.237 -9.370 1.00 77.56 221 ASP A O 1
ATOM 1661 N N . ASP A 1 222 ? 15.507 1.650 -9.957 1.00 80.56 222 ASP A N 1
ATOM 1662 C CA . ASP A 1 222 ? 14.611 0.574 -10.405 1.00 80.56 222 ASP A CA 1
ATOM 1663 C C . ASP A 1 222 ? 15.251 -0.254 -11.524 1.00 80.56 222 ASP A C 1
ATOM 1665 O O . ASP A 1 222 ? 15.250 -1.486 -11.473 1.00 80.56 222 ASP A O 1
ATOM 1669 N N . LEU A 1 223 ? 15.844 0.408 -12.517 1.00 84.94 223 LEU A N 1
ATOM 1670 C CA . LEU A 1 223 ? 16.430 -0.247 -13.679 1.00 84.94 223 LEU A CA 1
ATOM 1671 C C . LEU A 1 223 ? 17.515 -1.247 -13.271 1.00 84.94 223 LEU A C 1
ATOM 1673 O O . LEU A 1 223 ? 17.518 -2.375 -13.757 1.00 84.94 223 LEU A O 1
ATOM 1677 N N . PHE A 1 224 ? 18.400 -0.866 -12.346 1.00 80.88 224 PHE A N 1
ATOM 1678 C CA . PHE A 1 224 ? 19.477 -1.722 -11.839 1.00 80.88 224 PHE A CA 1
ATOM 1679 C C . PHE A 1 224 ? 19.098 -2.539 -10.600 1.00 80.88 224 PHE A C 1
ATOM 1681 O O . PHE A 1 224 ? 19.971 -3.175 -10.017 1.00 80.88 224 PHE A O 1
ATOM 1688 N N . SER A 1 225 ? 17.819 -2.590 -10.231 1.00 72.06 225 SER A N 1
ATOM 1689 C CA . SER A 1 225 ? 17.283 -3.628 -9.343 1.00 72.06 225 SER A CA 1
ATOM 1690 C C . SER A 1 225 ? 16.919 -4.911 -10.105 1.00 72.06 225 SER A C 1
ATOM 1692 O O . SER A 1 225 ? 16.813 -5.995 -9.528 1.00 72.06 225 SER A O 1
ATOM 1694 N N . ARG A 1 226 ? 16.749 -4.809 -11.430 1.00 72.00 226 ARG A N 1
ATOM 1695 C CA . ARG A 1 226 ? 16.329 -5.909 -12.301 1.00 72.00 226 ARG A CA 1
ATOM 1696 C C . ARG A 1 226 ? 17.538 -6.718 -12.752 1.00 72.00 226 ARG A C 1
ATOM 1698 O O . ARG A 1 226 ? 18.423 -6.191 -13.427 1.00 72.00 226 ARG A O 1
ATOM 1705 N N . SER A 1 227 ? 17.536 -8.022 -12.473 1.00 67.69 227 SER A N 1
ATOM 1706 C CA . SER A 1 227 ? 18.638 -8.935 -12.821 1.00 67.69 227 SER A CA 1
ATOM 1707 C C . SER A 1 227 ? 19.060 -8.835 -14.291 1.00 67.69 227 SER A C 1
ATOM 1709 O O . SER A 1 227 ? 20.248 -8.759 -14.579 1.00 67.69 227 SER A O 1
ATOM 1711 N N . VAL A 1 228 ? 18.095 -8.706 -15.210 1.00 76.50 228 VAL A N 1
ATOM 1712 C CA . VAL A 1 228 ? 18.342 -8.577 -16.660 1.00 76.50 228 VAL A CA 1
ATOM 1713 C C . VAL A 1 228 ? 19.246 -7.386 -17.002 1.00 76.50 228 VAL A C 1
ATOM 1715 O O . VAL A 1 228 ? 20.090 -7.489 -17.891 1.00 76.50 228 VAL A O 1
ATOM 1718 N N . MET A 1 229 ? 19.093 -6.259 -16.303 1.00 82.56 229 MET A N 1
ATOM 1719 C CA . MET A 1 229 ? 19.910 -5.070 -16.547 1.00 82.56 229 MET A CA 1
ATOM 1720 C C . MET A 1 229 ? 21.288 -5.185 -15.900 1.00 82.56 229 MET A C 1
ATOM 1722 O O . MET A 1 229 ? 22.281 -4.857 -16.545 1.00 82.56 229 MET A O 1
ATOM 1726 N N . ILE A 1 230 ? 21.360 -5.695 -14.666 1.00 79.19 230 ILE A N 1
ATOM 1727 C CA . ILE A 1 230 ? 22.620 -5.860 -13.919 1.00 79.19 230 ILE A CA 1
ATOM 1728 C C . ILE A 1 230 ? 23.552 -6.862 -14.612 1.00 79.19 230 ILE A C 1
ATOM 1730 O O . ILE A 1 230 ? 24.766 -6.674 -14.635 1.00 79.19 230 ILE A O 1
ATOM 1734 N N . GLU A 1 231 ? 22.996 -7.933 -15.176 1.00 81.25 231 GLU A N 1
ATOM 1735 C CA . GLU A 1 231 ? 23.773 -8.975 -15.850 1.00 81.25 231 GLU A CA 1
ATOM 1736 C C . GLU A 1 231 ? 24.347 -8.507 -17.192 1.00 81.25 231 GLU A C 1
ATOM 1738 O O . GLU A 1 231 ? 25.398 -8.993 -17.616 1.00 81.25 231 GLU A O 1
ATOM 1743 N N . LYS A 1 232 ? 23.670 -7.570 -17.869 1.00 86.62 232 LYS A N 1
ATOM 1744 C CA . LYS A 1 232 ? 23.980 -7.204 -19.256 1.00 86.62 232 LYS A CA 1
ATOM 1745 C C . LYS A 1 232 ? 24.693 -5.860 -19.403 1.00 86.62 232 LYS A C 1
ATOM 1747 O O . LYS A 1 232 ? 25.477 -5.698 -20.339 1.00 86.62 232 LYS A O 1
ATOM 1752 N N . TYR A 1 233 ? 24.455 -4.908 -18.503 1.00 90.69 233 TYR A N 1
ATOM 1753 C CA . TYR A 1 233 ? 24.935 -3.534 -18.644 1.00 90.69 233 TYR A CA 1
ATOM 1754 C C . TYR A 1 23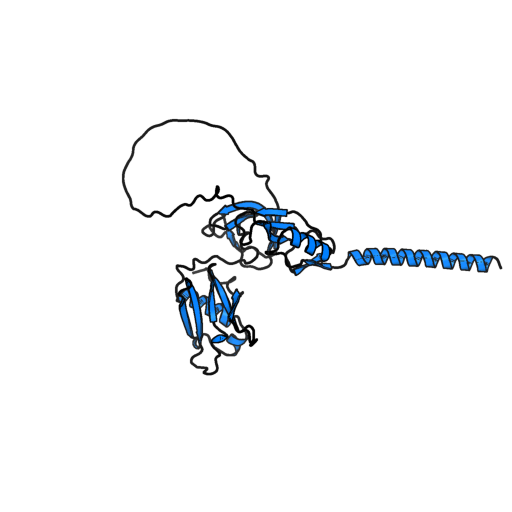3 ? 25.550 -3.003 -17.353 1.00 90.69 233 TYR A C 1
ATOM 1756 O O . TYR A 1 233 ? 25.268 -3.468 -16.253 1.00 90.69 233 TYR A O 1
ATOM 1764 N N . ARG A 1 234 ? 26.386 -1.973 -17.484 1.00 90.00 234 ARG A N 1
ATOM 1765 C CA . ARG A 1 234 ? 26.861 -1.164 -16.357 1.00 90.00 234 ARG A CA 1
ATOM 1766 C C . ARG A 1 234 ? 26.146 0.183 -16.323 1.00 90.00 234 ARG A C 1
ATOM 1768 O O . ARG A 1 234 ? 25.737 0.696 -17.363 1.00 90.00 234 ARG A O 1
ATOM 1775 N N . LYS A 1 235 ? 26.051 0.789 -15.134 1.00 87.44 235 LYS A N 1
ATOM 1776 C CA . LYS A 1 235 ? 25.371 2.082 -14.924 1.00 87.44 235 LYS A CA 1
ATOM 1777 C C . LYS A 1 235 ? 25.903 3.201 -15.831 1.00 87.44 235 LYS A C 1
ATOM 1779 O O . LYS A 1 235 ? 25.121 4.014 -16.303 1.00 87.44 235 LYS A O 1
ATOM 1784 N N . ASP A 1 236 ? 27.206 3.218 -16.117 1.00 91.06 236 ASP A N 1
ATOM 1785 C CA . ASP A 1 236 ? 27.867 4.215 -16.975 1.00 91.06 236 ASP A CA 1
ATOM 1786 C C . ASP A 1 236 ? 27.520 4.090 -18.468 1.00 91.06 236 ASP A C 1
ATOM 1788 O O . ASP A 1 236 ? 27.753 5.022 -19.233 1.00 91.06 236 ASP A O 1
ATOM 1792 N N . GLN A 1 237 ? 26.965 2.953 -18.896 1.00 91.19 237 GLN A N 1
ATOM 1793 C CA . GLN A 1 237 ? 26.588 2.702 -20.292 1.00 91.19 237 GLN A CA 1
ATOM 1794 C C . GLN A 1 237 ? 25.156 3.142 -20.611 1.00 91.19 237 GLN A C 1
ATOM 1796 O O . GLN A 1 237 ? 24.774 3.183 -21.781 1.00 91.19 237 GLN A O 1
ATOM 1801 N N . VAL A 1 238 ? 24.361 3.437 -19.583 1.00 94.12 238 VAL A N 1
ATOM 1802 C CA . VAL A 1 238 ? 22.945 3.760 -19.718 1.00 94.12 238 VAL A CA 1
ATOM 1803 C C . VAL A 1 238 ? 22.761 5.273 -19.756 1.00 94.12 238 VAL A C 1
ATOM 1805 O O . VAL A 1 238 ? 23.281 6.007 -18.918 1.00 94.12 238 VAL A O 1
ATOM 1808 N N . VAL A 1 239 ? 21.970 5.738 -20.716 1.00 94.06 239 VAL A N 1
ATOM 1809 C CA . VAL A 1 239 ? 21.567 7.137 -20.844 1.00 94.06 239 VAL A CA 1
ATOM 1810 C C . VAL A 1 239 ? 20.062 7.235 -20.634 1.00 94.06 239 VAL A C 1
ATOM 1812 O O . VAL A 1 239 ? 19.293 6.534 -21.289 1.00 94.06 239 VAL A O 1
ATOM 1815 N N . ILE A 1 240 ? 19.654 8.123 -19.726 1.00 94.50 240 ILE A N 1
ATOM 1816 C CA . ILE A 1 240 ? 18.248 8.405 -19.419 1.00 94.50 240 ILE A CA 1
ATOM 1817 C C . ILE A 1 240 ? 17.900 9.803 -19.922 1.00 94.50 240 ILE A C 1
ATOM 1819 O O . ILE A 1 240 ? 18.494 10.800 -19.491 1.00 94.50 240 ILE A O 1
ATOM 1823 N N . SER A 1 241 ? 16.909 9.871 -20.803 1.00 92.75 241 SER A N 1
ATOM 1824 C CA . SER A 1 241 ? 16.359 11.116 -21.334 1.00 92.75 241 SER A CA 1
ATOM 1825 C C . SER A 1 241 ? 15.057 11.448 -20.617 1.00 92.75 241 SER A C 1
ATOM 1827 O O . SER A 1 241 ? 14.081 10.720 -20.756 1.00 92.75 241 SER A O 1
ATOM 1829 N N . VAL A 1 242 ? 15.042 12.549 -19.860 1.00 91.62 242 VAL A N 1
ATOM 1830 C CA . VAL A 1 242 ? 13.862 13.014 -19.113 1.00 91.62 242 VAL A CA 1
ATOM 1831 C C . VAL A 1 242 ? 13.160 14.120 -19.893 1.00 91.62 242 VAL A C 1
ATOM 1833 O O . VAL A 1 242 ? 13.817 15.031 -20.401 1.00 91.62 242 VAL A O 1
ATOM 1836 N N . ARG A 1 243 ? 11.832 14.056 -19.975 1.00 89.25 243 ARG A N 1
ATOM 1837 C CA . ARG A 1 243 ? 10.994 15.068 -20.627 1.00 89.25 243 ARG A CA 1
ATOM 1838 C C . ARG A 1 243 ? 9.695 15.272 -19.860 1.00 89.25 243 ARG A C 1
ATOM 1840 O O . ARG A 1 243 ? 9.114 14.316 -19.357 1.00 89.25 243 ARG A O 1
ATOM 1847 N N . MET A 1 244 ? 9.217 16.510 -19.833 1.00 83.19 244 MET A N 1
ATOM 1848 C CA . MET A 1 244 ? 7.854 16.816 -19.409 1.00 83.19 244 MET A CA 1
ATOM 1849 C C . MET A 1 244 ? 6.948 16.738 -20.638 1.00 83.19 244 MET A C 1
ATOM 1851 O O . MET A 1 244 ? 7.274 17.318 -21.675 1.00 83.19 244 MET A O 1
ATOM 1855 N N . ALA A 1 245 ? 5.872 15.965 -20.554 1.00 78.75 245 ALA A N 1
ATOM 1856 C CA . ALA A 1 245 ? 4.921 15.791 -21.642 1.00 78.75 245 ALA A CA 1
ATOM 1857 C C . ALA A 1 245 ? 3.746 16.776 -21.523 1.00 78.75 245 ALA A C 1
ATOM 1859 O O . ALA A 1 245 ? 3.536 17.411 -20.489 1.00 78.75 245 ALA A O 1
ATOM 1860 N N . GLU A 1 246 ? 2.989 16.924 -22.612 1.00 75.81 246 GLU A N 1
ATOM 1861 C CA . GLU A 1 246 ? 1.839 17.840 -22.691 1.00 75.81 246 GLU A CA 1
ATOM 1862 C C . GLU A 1 246 ? 0.696 17.451 -21.742 1.00 75.81 246 GLU A C 1
ATOM 1864 O O . GLU A 1 246 ? -0.104 18.300 -21.358 1.00 75.81 246 GLU A O 1
ATOM 1869 N N . ASP A 1 247 ? 0.646 16.185 -21.323 1.00 74.00 247 ASP A N 1
ATOM 1870 C CA . ASP A 1 247 ? -0.281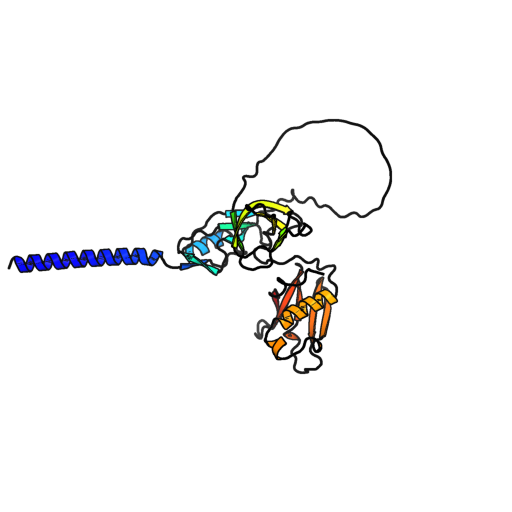 15.669 -20.312 1.00 74.00 247 ASP A CA 1
ATOM 1871 C C . ASP A 1 247 ? 0.092 16.076 -18.873 1.00 74.00 247 ASP A C 1
ATOM 1873 O O . ASP A 1 247 ? -0.623 15.742 -17.928 1.00 74.00 247 ASP A O 1
ATOM 1877 N N . GLY A 1 248 ? 1.194 16.812 -18.698 1.00 70.88 248 GLY A N 1
ATOM 1878 C CA . GLY A 1 248 ? 1.687 17.263 -17.402 1.00 70.88 248 GLY A CA 1
ATOM 1879 C C . GLY A 1 248 ? 2.442 16.192 -16.615 1.00 70.88 248 GLY A C 1
ATOM 1880 O O . GLY A 1 248 ? 2.780 16.436 -15.457 1.00 70.88 248 GLY A O 1
ATOM 1881 N N . LEU A 1 249 ? 2.722 15.029 -17.212 1.00 80.19 249 LEU A N 1
ATOM 1882 C CA . LEU A 1 249 ? 3.530 13.980 -16.598 1.00 80.19 249 LEU A CA 1
ATOM 1883 C C . LEU A 1 249 ? 5.004 14.109 -16.991 1.00 80.19 249 LEU A C 1
ATOM 1885 O O . LEU A 1 249 ? 5.370 14.646 -18.043 1.00 80.19 249 LEU A O 1
ATOM 1889 N N . VAL A 1 250 ? 5.872 13.570 -16.139 1.00 85.50 250 VAL A N 1
ATOM 1890 C CA . VAL A 1 250 ? 7.307 13.475 -16.414 1.00 85.50 250 VAL A CA 1
ATOM 1891 C C . VAL A 1 250 ? 7.610 12.075 -16.911 1.00 85.50 250 VAL A C 1
ATOM 1893 O O . VAL A 1 250 ? 7.277 11.097 -16.257 1.00 85.50 250 VAL A O 1
ATOM 1896 N N . TYR A 1 251 ? 8.269 11.968 -18.052 1.00 90.12 251 TYR A N 1
ATOM 1897 C CA . TYR A 1 251 ? 8.669 10.702 -18.645 1.00 90.12 251 TYR A CA 1
ATOM 1898 C C . TYR A 1 251 ? 10.181 10.584 -18.692 1.00 90.12 251 TYR A C 1
ATOM 1900 O O . TYR A 1 251 ? 10.888 11.582 -18.855 1.00 90.12 251 TYR A O 1
ATOM 1908 N N . ALA A 1 252 ? 10.663 9.352 -18.609 1.00 92.19 252 ALA A N 1
ATOM 1909 C CA . ALA A 1 252 ? 12.068 9.029 -18.723 1.00 92.19 252 ALA A CA 1
ATOM 1910 C C . ALA A 1 252 ? 12.261 7.807 -19.621 1.00 92.19 252 ALA A C 1
ATOM 1912 O O . ALA A 1 252 ? 11.755 6.725 -19.340 1.00 92.19 252 ALA A O 1
ATOM 1913 N N . ASP A 1 253 ? 13.009 7.991 -20.701 1.00 92.88 253 ASP A N 1
ATOM 1914 C CA . ASP A 1 253 ? 13.286 6.948 -21.682 1.00 92.88 253 ASP A CA 1
ATOM 1915 C C . ASP A 1 253 ? 14.733 6.465 -21.516 1.00 92.88 253 ASP A C 1
ATOM 1917 O O . ASP A 1 253 ? 15.671 7.270 -21.465 1.00 92.88 253 ASP A O 1
ATOM 1921 N N . VAL A 1 254 ? 14.912 5.147 -21.399 1.00 93.75 254 VAL A N 1
ATOM 1922 C CA . VAL A 1 254 ? 16.221 4.515 -21.216 1.00 93.75 254 VAL A CA 1
ATOM 1923 C C . VAL A 1 254 ? 16.803 4.137 -22.571 1.00 93.75 254 VAL A C 1
ATOM 1925 O O . VAL A 1 254 ? 16.125 3.588 -23.438 1.00 93.75 254 VAL A O 1
ATOM 1928 N N . THR A 1 255 ? 18.096 4.390 -22.747 1.00 93.94 255 THR A N 1
ATOM 1929 C CA . THR A 1 255 ? 18.861 3.959 -23.917 1.00 93.94 255 THR A CA 1
ATOM 1930 C C . THR A 1 255 ? 20.226 3.425 -23.496 1.00 93.94 255 THR A C 1
ATOM 1932 O O . THR A 1 255 ? 20.784 3.837 -22.479 1.00 93.94 255 THR A O 1
ATOM 1935 N N . VAL A 1 256 ? 20.788 2.521 -24.298 1.00 95.00 256 VAL A N 1
ATOM 1936 C CA . VAL A 1 256 ? 22.165 2.041 -24.141 1.00 95.00 256 VAL A CA 1
ATOM 1937 C C . VAL A 1 256 ? 22.893 2.287 -25.461 1.00 95.00 256 VAL A C 1
ATOM 1939 O O . VAL A 1 256 ? 22.839 1.436 -26.345 1.00 95.00 256 VAL A O 1
ATOM 1942 N N . PRO A 1 257 ? 23.566 3.439 -25.646 1.00 93.69 257 PRO A N 1
ATOM 1943 C CA . PRO A 1 257 ? 24.158 3.803 -26.937 1.00 93.69 257 PRO A CA 1
ATOM 1944 C C . PRO A 1 257 ? 25.173 2.788 -27.478 1.00 93.69 257 PRO A C 1
ATOM 1946 O O . PRO A 1 257 ? 25.383 2.704 -28.685 1.00 93.69 257 PRO A O 1
ATOM 1949 N N . SER A 1 258 ? 25.807 2.011 -26.594 1.00 91.69 258 SER A N 1
ATOM 1950 C CA . SER A 1 258 ? 26.739 0.950 -26.980 1.00 91.69 258 SER A CA 1
ATOM 1951 C C . SER A 1 258 ? 26.069 -0.344 -27.459 1.00 91.69 258 SER A C 1
ATOM 1953 O O . SER A 1 258 ? 26.774 -1.205 -27.979 1.00 91.69 258 SER A O 1
ATOM 1955 N N . ASP A 1 259 ? 24.755 -0.516 -27.274 1.00 92.25 259 ASP A N 1
ATOM 1956 C CA . ASP A 1 259 ? 24.006 -1.704 -27.699 1.00 92.25 259 ASP A CA 1
ATOM 1957 C C . ASP A 1 259 ? 22.916 -1.326 -28.723 1.00 92.25 259 ASP A C 1
ATOM 1959 O O . ASP A 1 259 ? 21.828 -0.894 -28.338 1.00 92.25 259 ASP A O 1
ATOM 1963 N N . PRO A 1 260 ? 23.165 -1.508 -30.034 1.00 88.94 260 PRO A N 1
ATOM 1964 C CA . PRO A 1 260 ? 22.194 -1.171 -31.076 1.00 88.94 260 PRO A CA 1
ATOM 1965 C C . PRO A 1 260 ? 20.950 -2.074 -31.069 1.00 88.94 260 PRO A C 1
ATOM 1967 O O . PRO A 1 260 ? 19.973 -1.748 -31.736 1.00 88.94 260 PRO A O 1
ATOM 1970 N N . ASN A 1 261 ? 20.972 -3.194 -30.336 1.00 90.31 261 ASN A N 1
ATOM 1971 C CA . ASN A 1 261 ? 19.832 -4.101 -30.196 1.00 90.31 261 ASN A CA 1
ATOM 1972 C C . ASN A 1 261 ? 19.022 -3.826 -28.920 1.00 90.31 261 ASN A C 1
ATOM 1974 O O . ASN A 1 261 ? 18.134 -4.607 -28.576 1.00 90.31 261 ASN A O 1
ATOM 1978 N N . PHE A 1 262 ? 19.336 -2.761 -28.178 1.00 89.00 262 PHE A N 1
ATOM 1979 C CA . PHE A 1 262 ? 18.575 -2.393 -26.994 1.00 89.00 262 PHE A CA 1
ATOM 1980 C C . PHE A 1 262 ? 17.175 -1.899 -27.386 1.00 89.00 262 PHE A C 1
ATOM 1982 O O . PHE A 1 262 ? 17.015 -0.845 -28.002 1.00 89.00 262 PHE A O 1
ATOM 1989 N N . GLU A 1 263 ? 16.144 -2.659 -27.017 1.00 85.44 263 GLU A N 1
ATOM 1990 C CA . GLU A 1 263 ? 14.748 -2.311 -27.292 1.00 85.44 263 GLU A CA 1
ATOM 1991 C C . GLU A 1 263 ? 14.233 -1.250 -26.312 1.00 85.44 263 GLU A C 1
ATOM 1993 O O . GLU A 1 263 ? 13.597 -1.569 -25.311 1.00 85.44 263 GLU A O 1
ATOM 1998 N N . THR A 1 264 ? 14.476 0.024 -26.619 1.00 82.00 264 THR A N 1
ATOM 1999 C CA . THR A 1 264 ? 14.094 1.178 -25.777 1.00 82.00 264 THR A CA 1
ATOM 2000 C C . THR A 1 264 ? 12.620 1.187 -25.376 1.00 82.00 264 THR A C 1
ATOM 2002 O O . THR A 1 264 ? 12.290 1.554 -24.255 1.00 82.00 264 THR A O 1
ATOM 2005 N N . ARG A 1 265 ? 11.737 0.712 -26.261 1.00 78.06 265 ARG A N 1
ATOM 2006 C CA . ARG A 1 265 ? 10.285 0.599 -26.036 1.00 78.06 265 ARG A CA 1
ATOM 2007 C C . ARG A 1 265 ? 9.886 -0.251 -24.822 1.00 78.06 265 ARG A C 1
ATOM 2009 O O . ARG A 1 265 ? 8.779 -0.087 -24.329 1.00 78.06 265 ARG A O 1
ATOM 2016 N N . ASN A 1 266 ? 10.760 -1.149 -24.363 1.00 79.44 266 ASN A N 1
ATOM 2017 C CA . ASN A 1 266 ? 10.519 -2.004 -23.195 1.00 79.44 266 ASN A CA 1
ATOM 2018 C C . ASN A 1 266 ? 11.058 -1.373 -21.897 1.00 79.44 266 ASN A C 1
ATOM 2020 O O . ASN A 1 266 ? 10.975 -1.981 -20.834 1.00 79.44 266 ASN A O 1
ATOM 2024 N N . TRP A 1 267 ? 11.669 -0.188 -21.994 1.00 86.69 267 TRP A N 1
ATOM 2025 C CA . TRP A 1 267 ? 12.422 0.462 -20.924 1.00 86.69 267 TRP A CA 1
ATOM 2026 C C . TRP A 1 267 ? 12.108 1.961 -20.867 1.00 86.69 267 TRP A C 1
ATOM 2028 O O . TRP A 1 267 ? 12.997 2.813 -20.840 1.00 86.69 267 TRP A O 1
ATOM 2038 N N . SER A 1 268 ? 10.819 2.281 -20.843 1.00 90.31 268 SER A N 1
ATOM 2039 C CA . SER A 1 268 ? 10.312 3.624 -20.554 1.00 90.31 268 SER A CA 1
ATOM 2040 C C . SER A 1 268 ? 9.726 3.695 -19.148 1.00 90.31 268 SER A C 1
ATOM 2042 O O . SER A 1 268 ? 9.175 2.720 -18.631 1.00 90.31 268 SER A O 1
ATOM 2044 N N . TYR A 1 269 ? 9.819 4.875 -18.553 1.00 90.75 269 TYR A N 1
ATOM 2045 C CA . TYR A 1 269 ? 9.322 5.203 -17.227 1.00 90.75 269 TYR A CA 1
ATOM 2046 C C . TYR A 1 269 ? 8.487 6.480 -17.281 1.00 90.75 269 TYR A C 1
ATOM 2048 O O . TYR A 1 269 ? 8.678 7.327 -18.161 1.00 90.75 269 TYR A O 1
ATOM 2056 N N . ARG A 1 270 ? 7.588 6.648 -16.315 1.00 88.75 270 ARG A N 1
ATOM 2057 C CA . ARG A 1 270 ? 6.905 7.918 -16.071 1.00 88.75 270 ARG A CA 1
ATOM 2058 C C . ARG A 1 270 ? 6.683 8.159 -14.589 1.00 88.75 270 ARG A C 1
ATOM 2060 O O . ARG A 1 270 ? 6.654 7.220 -13.807 1.00 88.75 270 ARG A O 1
ATOM 2067 N N . ILE A 1 271 ? 6.500 9.417 -14.227 1.00 82.56 271 ILE A N 1
ATOM 2068 C CA . ILE A 1 271 ? 5.987 9.827 -12.930 1.00 82.56 271 ILE A CA 1
ATOM 2069 C C . ILE A 1 271 ? 4.514 10.145 -13.121 1.00 82.56 271 ILE A C 1
ATOM 2071 O O . ILE A 1 271 ? 4.175 11.042 -13.898 1.00 82.56 271 ILE A O 1
ATOM 2075 N N . ASN A 1 272 ? 3.641 9.387 -12.464 1.00 72.06 272 ASN A N 1
ATOM 2076 C CA . ASN A 1 272 ? 2.205 9.612 -12.572 1.00 72.06 272 ASN A CA 1
ATOM 2077 C C . ASN A 1 272 ? 1.771 10.851 -11.767 1.00 72.06 272 ASN A C 1
ATOM 2079 O O . ASN A 1 272 ? 2.561 11.480 -11.062 1.00 72.06 272 ASN A O 1
ATOM 2083 N N . SER A 1 273 ? 0.491 11.211 -11.844 1.00 64.81 273 SER A N 1
ATOM 2084 C CA . SER A 1 273 ? -0.053 12.387 -11.150 1.00 64.81 273 SER A CA 1
ATOM 2085 C C . SER A 1 273 ? 0.029 12.321 -9.617 1.00 64.81 273 SER A C 1
ATOM 2087 O O . SER A 1 273 ? -0.216 13.332 -8.963 1.00 64.81 273 SER A O 1
ATOM 2089 N N . ARG A 1 274 ? 0.386 11.162 -9.048 1.00 57.47 274 ARG A N 1
ATOM 2090 C CA . ARG A 1 274 ? 0.587 10.919 -7.611 1.00 57.47 274 ARG A CA 1
ATOM 2091 C C . ARG A 1 274 ? 2.065 10.923 -7.196 1.00 57.47 274 ARG A C 1
ATOM 2093 O O . ARG A 1 274 ? 2.376 10.617 -6.051 1.00 57.47 274 ARG A O 1
ATOM 2100 N N . GLY A 1 275 ? 2.985 11.229 -8.113 1.00 68.19 275 GLY A N 1
ATOM 2101 C CA . GLY A 1 275 ? 4.421 11.206 -7.822 1.00 68.19 275 GLY A CA 1
ATOM 2102 C C . GLY A 1 275 ? 5.044 9.816 -7.808 1.00 68.19 275 GLY A C 1
ATOM 2103 O O . GLY A 1 275 ? 6.187 9.673 -7.382 1.00 68.19 275 GLY A O 1
ATOM 2104 N N . GLU A 1 276 ? 4.329 8.798 -8.287 1.00 70.69 276 GLU A N 1
ATOM 2105 C CA . GLU A 1 276 ? 4.818 7.421 -8.307 1.00 70.69 276 GLU A CA 1
ATOM 2106 C C . GLU A 1 276 ? 5.628 7.169 -9.582 1.00 70.69 276 GLU A C 1
ATOM 2108 O O . GLU A 1 276 ? 5.195 7.529 -10.681 1.00 70.69 276 GLU A O 1
ATOM 2113 N N . LEU A 1 277 ? 6.789 6.520 -9.442 1.00 77.88 277 LEU A N 1
ATOM 2114 C CA . LEU A 1 277 ? 7.538 6.000 -10.581 1.00 77.88 277 LEU A CA 1
ATOM 2115 C C . LEU A 1 277 ? 6.810 4.773 -11.136 1.00 77.88 277 LEU A C 1
ATOM 2117 O O . LEU A 1 277 ? 6.664 3.763 -10.451 1.00 77.88 277 LEU A O 1
ATOM 2121 N N . GLU A 1 278 ? 6.397 4.844 -12.391 1.00 80.31 278 GLU A N 1
ATOM 2122 C CA . GLU A 1 278 ? 5.833 3.735 -13.144 1.00 80.31 278 GLU A CA 1
ATOM 2123 C C . GLU A 1 278 ? 6.798 3.313 -14.250 1.00 80.31 278 GLU A C 1
ATOM 2125 O O . GLU A 1 278 ? 7.390 4.152 -14.931 1.00 80.31 278 GLU A O 1
ATOM 2130 N N . ALA A 1 279 ? 6.941 2.009 -14.447 1.00 83.62 279 ALA A N 1
ATOM 2131 C CA . ALA A 1 279 ? 7.687 1.424 -15.545 1.00 83.62 279 ALA A CA 1
ATOM 2132 C C . ALA A 1 279 ? 6.726 0.873 -16.604 1.00 83.62 279 ALA A C 1
ATOM 2134 O O . ALA A 1 279 ? 5.593 0.492 -16.308 1.00 83.62 279 ALA A O 1
ATOM 2135 N N . SER A 1 280 ? 7.190 0.863 -17.848 1.00 81.81 280 SER A N 1
ATOM 2136 C CA . SER A 1 280 ? 6.445 0.335 -18.988 1.00 81.81 280 SER A CA 1
ATOM 2137 C C . SER A 1 280 ? 6.589 -1.180 -19.113 1.00 81.81 280 SER A C 1
ATOM 2139 O O . SER A 1 280 ? 7.646 -1.756 -18.838 1.00 81.81 280 SER A O 1
ATOM 2141 N N . GLU A 1 281 ? 5.511 -1.826 -19.539 1.00 75.00 281 GLU A N 1
ATOM 2142 C CA . GLU A 1 281 ? 5.494 -3.178 -20.087 1.00 75.00 281 GLU A CA 1
ATOM 2143 C C . GLU A 1 281 ? 4.791 -3.105 -21.438 1.00 75.00 281 GLU A C 1
ATOM 2145 O O . GLU A 1 281 ? 3.672 -2.595 -21.550 1.00 75.00 281 GLU A O 1
ATOM 2150 N N . TYR A 1 282 ? 5.483 -3.549 -22.483 1.00 64.69 282 TYR A N 1
ATOM 2151 C CA . TYR A 1 282 ? 4.925 -3.553 -23.825 1.00 64.69 282 TYR A CA 1
ATOM 2152 C C . TYR A 1 282 ? 4.099 -4.822 -24.010 1.00 64.69 282 TYR A C 1
ATOM 2154 O O . TYR A 1 282 ? 4.652 -5.924 -23.980 1.00 64.69 282 TYR A O 1
ATOM 2162 N N . ASP A 1 283 ? 2.788 -4.672 -24.203 1.00 58.19 283 ASP A N 1
ATOM 2163 C CA . ASP A 1 283 ? 1.946 -5.815 -24.535 1.00 58.19 283 ASP A CA 1
ATOM 2164 C C . ASP A 1 283 ? 2.240 -6.256 -25.975 1.00 58.19 283 ASP A C 1
ATOM 2166 O O . ASP A 1 283 ? 2.252 -5.456 -26.914 1.00 58.19 283 ASP A O 1
ATOM 2170 N N . THR A 1 284 ? 2.530 -7.544 -26.137 1.00 56.91 284 THR A N 1
ATOM 2171 C CA . THR A 1 284 ? 2.822 -8.144 -27.445 1.00 56.91 284 THR A CA 1
ATOM 2172 C C . THR A 1 284 ? 1.558 -8.583 -28.182 1.00 56.91 284 THR A C 1
ATOM 2174 O O . THR A 1 284 ? 1.665 -9.024 -29.327 1.00 56.91 284 THR A O 1
ATOM 2177 N N . ASP A 1 285 ? 0.380 -8.448 -27.557 1.00 51.84 285 ASP A N 1
ATOM 2178 C CA . ASP A 1 285 ? -0.915 -8.726 -28.170 1.00 51.84 285 ASP A CA 1
ATOM 2179 C C . ASP A 1 285 ? -1.208 -7.737 -29.325 1.00 51.84 285 ASP A C 1
ATOM 2181 O O . ASP A 1 285 ? -1.355 -6.529 -29.105 1.00 51.84 285 ASP A O 1
ATOM 2185 N N . PRO A 1 286 ? -1.306 -8.219 -30.579 1.00 48.72 286 PRO A N 1
ATOM 2186 C CA . PRO A 1 286 ? -1.571 -7.378 -31.743 1.00 48.72 286 PRO A CA 1
ATOM 2187 C C . PRO A 1 286 ? -2.984 -6.767 -31.776 1.00 48.72 286 PRO A C 1
ATOM 2189 O O . PRO A 1 286 ? -3.199 -5.847 -32.566 1.00 48.72 286 PRO A O 1
ATOM 2192 N N . GLU A 1 287 ? -3.935 -7.231 -30.953 1.00 47.69 287 GLU A N 1
ATOM 2193 C CA . GLU A 1 287 ? -5.299 -6.673 -30.880 1.00 47.69 287 GLU A CA 1
ATOM 2194 C C . GLU A 1 287 ? -5.459 -5.589 -29.794 1.00 47.69 287 GLU A C 1
ATOM 2196 O O . GLU A 1 287 ? -6.336 -4.732 -29.913 1.00 47.69 287 GLU A O 1
ATOM 2201 N N . GLN A 1 288 ? -4.586 -5.577 -28.777 1.00 46.53 288 GLN A N 1
ATOM 2202 C CA . GLN A 1 288 ? -4.606 -4.649 -27.630 1.00 46.53 288 GLN A CA 1
ATOM 2203 C C . GLN A 1 288 ? -3.384 -3.716 -27.567 1.00 46.53 288 GLN A C 1
ATOM 2205 O O . GLN A 1 288 ? -3.134 -3.093 -26.537 1.00 46.53 288 GLN A O 1
ATOM 2210 N N . GLY A 1 289 ? -2.625 -3.616 -28.665 1.00 41.66 289 GLY A N 1
ATOM 2211 C CA . GLY A 1 289 ? -1.330 -2.936 -28.730 1.00 41.66 289 GLY A CA 1
ATOM 2212 C C . GLY A 1 289 ? -1.280 -1.604 -27.973 1.00 41.66 289 GLY A C 1
ATOM 2213 O O . GLY A 1 289 ? -1.923 -0.624 -28.351 1.00 41.66 289 GLY A O 1
ATOM 2214 N N . GLY A 1 290 ? -0.479 -1.570 -26.907 1.00 63.59 290 GLY A N 1
ATOM 2215 C CA . GLY A 1 290 ? -0.373 -0.432 -26.003 1.00 63.59 290 GLY A CA 1
ATOM 2216 C C . GLY A 1 290 ? 0.755 -0.604 -24.987 1.00 63.59 290 GLY A C 1
ATOM 2217 O O . GLY A 1 290 ? 1.290 -1.695 -24.795 1.00 63.59 290 GLY A O 1
ATOM 2218 N N . VAL A 1 291 ? 1.144 0.503 -24.353 1.00 67.31 291 VAL A N 1
ATOM 2219 C CA . VAL A 1 291 ? 2.095 0.493 -23.235 1.00 67.31 291 VAL A CA 1
ATOM 2220 C C . VAL A 1 291 ? 1.298 0.418 -21.941 1.00 67.31 291 VAL A C 1
ATOM 2222 O O . VAL A 1 291 ? 0.567 1.357 -21.617 1.00 67.31 291 VAL A O 1
ATOM 2225 N N . ASN A 1 292 ? 1.464 -0.675 -21.201 1.00 72.62 292 ASN A N 1
ATOM 2226 C CA . ASN A 1 292 ? 0.948 -0.793 -19.846 1.00 72.62 292 ASN A CA 1
ATOM 2227 C C . ASN A 1 292 ? 1.952 -0.185 -18.867 1.00 72.62 292 ASN A C 1
ATOM 2229 O O . ASN A 1 292 ? 3.163 -0.294 -19.055 1.00 72.62 292 ASN A O 1
ATOM 2233 N N . TRP A 1 293 ? 1.445 0.465 -17.824 1.00 74.00 293 TRP A N 1
ATOM 2234 C CA . TRP A 1 293 ? 2.261 1.121 -16.807 1.00 74.00 293 TRP A CA 1
ATOM 2235 C C . TRP A 1 293 ? 2.009 0.473 -15.451 1.00 74.00 293 TRP A C 1
ATOM 2237 O O . TRP A 1 293 ? 0.858 0.305 -15.051 1.00 74.00 293 TRP A O 1
ATOM 2247 N N . TYR A 1 294 ? 3.078 0.123 -14.742 1.00 68.19 294 TYR A N 1
ATOM 2248 C CA . TYR A 1 294 ? 3.018 -0.451 -13.398 1.00 68.19 294 TYR A CA 1
ATOM 2249 C C . TYR A 1 294 ? 3.947 0.303 -12.459 1.00 68.19 294 TYR A C 1
ATOM 2251 O O . TYR A 1 294 ? 5.040 0.706 -12.849 1.00 68.19 294 TYR A O 1
ATOM 2259 N N . VAL A 1 295 ? 3.537 0.459 -11.202 1.00 66.62 295 VAL A N 1
ATOM 2260 C CA . VAL A 1 295 ? 4.362 1.110 -10.178 1.00 66.62 295 VAL A CA 1
ATOM 2261 C C . VAL A 1 295 ? 5.640 0.297 -9.947 1.00 66.62 295 VAL A C 1
ATOM 2263 O O . VAL A 1 295 ? 5.599 -0.898 -9.635 1.00 66.62 295 VAL A O 1
ATOM 2266 N N . ALA A 1 296 ? 6.783 0.958 -10.111 1.00 66.94 296 ALA A N 1
ATOM 2267 C CA . ALA A 1 296 ? 8.115 0.413 -9.901 1.00 66.94 296 ALA A CA 1
ATOM 2268 C C . ALA A 1 296 ? 8.337 0.160 -8.399 1.00 66.94 296 ALA A C 1
ATOM 2270 O O . ALA A 1 296 ? 8.390 1.084 -7.591 1.00 66.94 296 ALA A O 1
ATOM 2271 N N . GLN A 1 297 ? 8.430 -1.111 -7.999 1.00 51.59 297 GLN A N 1
ATOM 2272 C CA . GLN A 1 297 ? 8.340 -1.516 -6.587 1.00 51.59 297 GLN A CA 1
ATOM 2273 C C . GLN A 1 297 ? 9.599 -1.220 -5.744 1.00 51.59 297 GLN A C 1
ATOM 2275 O O . GLN A 1 297 ? 9.549 -1.422 -4.531 1.00 51.59 297 GLN A O 1
ATOM 2280 N N . HIS A 1 298 ? 10.717 -0.788 -6.345 1.00 46.25 298 HIS A N 1
ATOM 2281 C CA . HIS A 1 298 ? 12.006 -0.664 -5.643 1.00 46.25 298 HIS A CA 1
ATOM 2282 C C . HIS A 1 298 ? 12.221 0.670 -4.904 1.00 46.25 298 HIS A C 1
ATOM 2284 O O . HIS A 1 298 ? 13.023 0.718 -3.977 1.00 46.25 298 HIS A O 1
ATOM 2290 N N . TYR A 1 299 ? 11.460 1.729 -5.214 1.00 44.00 299 TYR A N 1
ATOM 2291 C CA . TYR A 1 299 ? 11.710 3.075 -4.668 1.00 44.00 299 TYR A CA 1
ATOM 2292 C C . TYR A 1 299 ? 11.246 3.306 -3.211 1.00 44.00 299 TYR A C 1
ATOM 2294 O O . TYR A 1 299 ? 11.074 4.445 -2.781 1.00 44.00 299 TYR A O 1
ATOM 2302 N N . TYR A 1 300 ? 11.044 2.250 -2.416 1.00 43.97 300 TYR A N 1
ATOM 2303 C CA . TYR A 1 300 ? 10.524 2.374 -1.044 1.00 43.97 300 TYR A CA 1
ATOM 2304 C C . TYR A 1 300 ? 11.543 2.172 0.073 1.00 43.97 300 TYR A C 1
ATOM 2306 O O . TYR A 1 300 ? 11.137 2.174 1.236 1.00 43.97 300 TYR A O 1
ATOM 2314 N N . LEU A 1 301 ? 12.838 2.004 -0.225 1.00 35.72 301 LEU A N 1
ATOM 2315 C CA . LEU A 1 301 ? 13.793 1.642 0.829 1.00 35.72 301 LEU A CA 1
ATOM 2316 C C . LEU A 1 301 ? 15.089 2.439 0.953 1.00 35.72 301 LEU A C 1
ATOM 2318 O O . LEU A 1 301 ? 15.673 2.361 2.026 1.00 35.72 301 LEU A O 1
ATOM 2322 N N . GLU A 1 302 ? 15.526 3.270 0.011 1.00 35.81 302 GLU A N 1
ATOM 2323 C CA . GLU A 1 302 ? 16.808 3.964 0.198 1.00 35.81 302 GLU A CA 1
ATOM 2324 C C . GLU A 1 302 ? 16.860 5.271 -0.605 1.00 35.81 302 GLU A C 1
ATOM 2326 O O . GLU A 1 302 ? 16.599 5.277 -1.801 1.00 35.81 302 GLU A O 1
ATOM 2331 N N . ASN A 1 303 ? 17.249 6.368 0.059 1.00 32.72 303 ASN A N 1
ATOM 2332 C CA . ASN A 1 303 ? 17.641 7.679 -0.502 1.00 32.72 303 ASN A CA 1
ATOM 2333 C C . ASN A 1 303 ? 16.684 8.880 -0.370 1.00 32.72 303 ASN A C 1
ATOM 2335 O O . ASN A 1 303 ? 16.777 9.813 -1.163 1.00 32.72 303 ASN A O 1
ATOM 2339 N N . SER A 1 304 ? 15.891 8.979 0.705 1.00 29.36 304 SER A N 1
ATOM 2340 C CA . SER A 1 304 ? 15.445 10.300 1.205 1.00 29.36 304 SER A CA 1
ATOM 2341 C C . SER A 1 304 ? 16.361 10.871 2.303 1.00 29.36 304 SER A C 1
ATOM 2343 O O . SER A 1 304 ? 15.920 11.664 3.133 1.00 29.36 304 SER A O 1
ATOM 2345 N N . VAL A 1 305 ? 17.631 10.452 2.332 1.00 33.44 305 VAL A N 1
ATOM 2346 C CA . VAL A 1 305 ? 18.686 11.096 3.124 1.00 33.44 305 VAL A CA 1
ATOM 2347 C C . VAL A 1 305 ? 19.817 11.484 2.181 1.00 33.44 305 VAL A C 1
ATOM 2349 O O . VAL A 1 305 ? 20.686 10.671 1.871 1.00 33.44 305 VAL A O 1
ATOM 2352 N N . ASN A 1 306 ? 19.742 12.714 1.680 1.00 31.05 306 ASN A N 1
ATOM 2353 C CA . ASN A 1 306 ? 20.805 13.724 1.723 1.00 31.05 306 ASN A CA 1
ATOM 2354 C C . ASN A 1 306 ? 20.279 15.046 1.163 1.00 31.05 306 ASN A C 1
ATOM 2356 O O . ASN A 1 306 ? 19.740 15.031 0.035 1.00 31.05 306 ASN A O 1
#

Radius of gyration: 28.84 Å; chains: 1; bounding box: 56×119×57 Å

pLDDT: mean 70.76, std 19.41, range [23.16, 95.0]

Organism: Streptococcus suis (NCBI:txid1307)

Sequence (306 aa):
MADAKRRKIWLIISSVVAVLGMAGLYFVYQDISQVTVPELYGIELSEAKDLLYEEGLKVGTITEVGGQSVQPGMVSVSSPSSGKKVKRGSAVNLIIAKNVDAKDTTVVEDSSTSEVATSKTAGSSQASSQSQVGSAVQLFTVDIKKQGLVIRQEPSLSGEVVTNIEPGTYTIVETTQKEGHSWGRLKSGQGWISLTDLHNPVPQVDTKNLTTDQVKAWVMDDLFSRSVMIEKYRKDQVVISVRMAEDGLVYADVTVPSDPNFETRNWSYRINSRGELEASEYDTDPEQGGVNWYVAQHYYLENSVN

Foldseek 3Di:
DVVVVVVVVVVVVVVVVVVVVVVVVVVVVLQQDKFFQAAQAQDAPVVSQVVCVVSQEHADAEAEFELAPHDARGWRAWVVGGGDIDGRHYHIYTYGYHDPDPPPPPPPDDDDDDDDDDDDDDDDDDDDDDDPPPPPQDKDKHFADDKQWFFFAAPDLPGHTQGIDDGDIWIFRDWDDDPSFIWTATPVNSHITTSNCRVPNDSQDDQVDDDPVNVLVVLLQLQCVDPVDVVPDDSVQKDWDWDQDPVRKIKIFIDRVVDPPDPRQQRIWIQDPRRFIWGWHADPDPVPGDTDTDGRPRPRDDDPPD

Secondary structure (DSSP, 8-state):
-HHHHHHHHHHHHHHHHHHHHHHHHHHHHHTT-EEEPPP-TTSBHHHHHHHHHHTT-EEEEEEEESS-SSPTTBEEEEES-TT-EEETT-EEEEEEEPP--TTS-----------------------------------EEEEE-SS--EEESSSSTTSPEEEEPPSEEEEEEEEEEETTEEEEEETTSS-EEESGGGSS------GGG--HHHHHHHHHHHHTTSHHHHHH--GGG-EEEEEE-TTS-EEEEEE-TT-TT--GGGSEEEE-TTS-EEEEEE---TTS--EEEEE-TTTTSS----

InterPro domains:
  IPR005543 PASTA domain [PF03793] (35-98)
  IPR005543 PASTA domain [PS51178] (31-98)
  IPR005543 PASTA domain [SM00740] (31-98)
  IPR005543 PASTA domain [cd06577] (36-97)